Protein AF-A0A944X2Q3-F1 (afdb_monomer)

Solvent-accessible surface area (backbone atoms only — not comparable to full-atom values): 14741 Å² total; per-residue (Å²): 140,52,38,59,64,52,32,36,71,37,46,76,67,44,33,13,46,58,86,75,43,64,72,45,70,62,35,68,57,28,80,23,29,39,45,30,27,50,22,27,52,22,25,61,19,32,39,24,31,52,20,37,59,21,40,72,37,43,75,49,42,74,30,42,2,40,51,88,5,30,15,30,22,72,37,40,64,37,36,54,10,31,48,21,39,56,21,27,50,25,32,55,16,38,42,23,30,53,24,32,44,30,33,52,21,31,46,31,31,46,28,35,22,26,37,65,43,67,72,45,57,32,24,49,57,77,39,81,50,54,70,67,56,33,60,51,49,50,55,53,55,75,68,47,61,68,68,60,52,51,56,47,22,48,59,36,47,70,74,49,90,77,87,91,86,72,42,63,64,42,68,71,36,69,42,48,48,33,26,58,24,32,54,25,44,51,32,26,62,19,31,59,41,32,56,30,37,46,39,35,44,38,44,63,82,82,25,46,42,53,36,37,47,34,33,51,26,72,21,46,40,48,52,40,35,55,25,47,32,28,25,61,58,54,71,39,37,61,22,67,14,20,33,99,42,5,16,28,48,87,44,17,9,26,29,80,40,37,52,18,44,22,9,39,63,41,68,71,44,62,50,19,51,58,73,37,72,57,57,73,77,56,51,58,59,51,53,60,60,32,59,52,48,43,57,83,70,74,53,83,46,77,63,39,52,67,67,58,89,130

Structure (mmCIF, N/CA/C/O backbone):
data_AF-A0A944X2Q3-F1
#
_entry.id   AF-A0A944X2Q3-F1
#
loop_
_atom_site.group_PDB
_atom_site.id
_atom_site.type_symbol
_atom_site.label_atom_id
_atom_site.label_alt_id
_atom_site.label_comp_id
_atom_site.label_asym_id
_atom_site.label_entity_id
_atom_site.label_seq_id
_atom_site.pdbx_PDB_ins_code
_atom_site.Cartn_x
_atom_site.Cartn_y
_atom_site.Cartn_z
_atom_site.occupancy
_atom_site.B_iso_or_equiv
_atom_site.auth_seq_id
_atom_site.auth_comp_id
_atom_site.auth_asym_id
_atom_site.auth_atom_id
_atom_site.pdbx_PDB_model_num
ATOM 1 N N . MET A 1 1 ? -28.714 -2.815 33.824 1.00 52.34 1 MET A N 1
ATOM 2 C CA . MET A 1 1 ? -27.491 -2.460 33.078 1.00 52.34 1 MET A CA 1
ATOM 3 C C . MET A 1 1 ? -26.797 -3.754 32.747 1.00 52.34 1 MET A C 1
ATOM 5 O O . MET A 1 1 ? -26.753 -4.640 33.600 1.00 52.34 1 MET 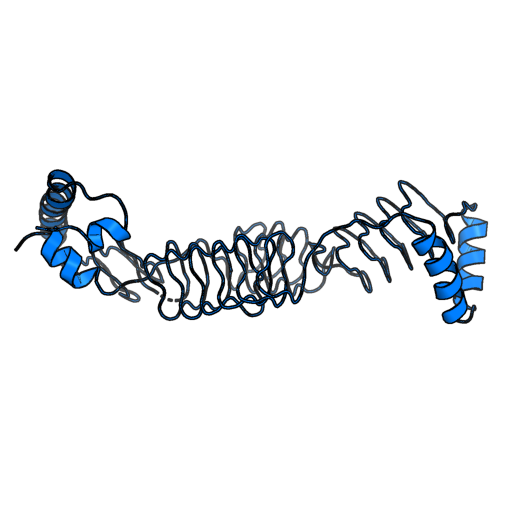A O 1
ATOM 9 N N . SER A 1 2 ? -26.460 -3.899 31.480 1.00 86.19 2 SER A N 1
ATOM 10 C CA . SER A 1 2 ? -26.198 -5.168 30.812 1.00 86.19 2 SER A CA 1
ATOM 11 C C . SER A 1 2 ? -25.178 -4.875 29.718 1.00 86.19 2 SER A C 1
ATOM 13 O O . SER A 1 2 ? -25.244 -3.811 29.096 1.00 86.19 2 SER A O 1
ATOM 15 N N . PHE A 1 3 ? -24.198 -5.753 29.536 1.00 93.12 3 PHE A N 1
ATOM 16 C CA . PHE A 1 3 ? -23.112 -5.469 28.621 1.00 93.12 3 PHE A CA 1
ATOM 17 C C . PHE A 1 3 ? -23.590 -5.233 27.217 1.00 93.12 3 PHE A C 1
ATOM 19 O O . PHE A 1 3 ? -23.196 -4.211 26.711 1.00 93.12 3 PHE A O 1
ATOM 26 N N . ILE A 1 4 ? -24.452 -6.047 26.604 1.00 93.19 4 ILE A N 1
ATOM 27 C CA . ILE A 1 4 ? -24.828 -5.816 25.202 1.00 93.19 4 ILE A CA 1
ATOM 28 C C . ILE A 1 4 ? -25.319 -4.375 25.027 1.00 93.19 4 ILE A C 1
ATOM 30 O O . ILE A 1 4 ? -24.841 -3.685 24.142 1.00 93.19 4 ILE A O 1
ATOM 34 N N . LYS A 1 5 ? -26.155 -3.866 25.944 1.00 84.88 5 LYS A N 1
ATOM 35 C CA . LYS A 1 5 ? -26.678 -2.489 25.912 1.00 84.88 5 LYS A CA 1
ATOM 36 C C . LYS A 1 5 ? -25.662 -1.409 26.307 1.00 84.88 5 LYS A C 1
ATOM 38 O O . LYS A 1 5 ? -25.730 -0.305 25.772 1.00 84.88 5 LYS A O 1
ATOM 43 N N . ASP A 1 6 ? -24.750 -1.672 27.239 1.00 93.81 6 ASP A N 1
ATOM 44 C CA . ASP A 1 6 ? -23.773 -0.683 27.725 1.00 93.81 6 ASP A CA 1
ATOM 45 C C . ASP A 1 6 ? -22.473 -0.672 26.880 1.00 93.81 6 ASP A C 1
ATOM 47 O O . ASP A 1 6 ? -21.900 0.387 26.639 1.00 93.81 6 ASP A O 1
ATOM 51 N N . PHE A 1 7 ? -22.094 -1.827 26.336 1.00 91.06 7 PHE A N 1
ATOM 52 C CA . PHE A 1 7 ? -21.247 -2.031 25.163 1.00 91.06 7 PHE A CA 1
ATOM 53 C C . PHE A 1 7 ? -21.812 -1.307 23.957 1.00 91.06 7 PHE A C 1
ATOM 55 O O . PHE A 1 7 ? -21.123 -0.450 23.426 1.00 91.06 7 PHE A O 1
ATOM 62 N N . GLN A 1 8 ? -23.052 -1.603 23.541 1.00 86.25 8 GLN A N 1
ATOM 63 C CA . GLN A 1 8 ? -23.660 -0.963 22.374 1.00 86.25 8 GLN A CA 1
ATOM 64 C C . GLN A 1 8 ? -23.579 0.551 22.562 1.00 86.25 8 GLN A C 1
ATOM 66 O O . GLN A 1 8 ? -23.039 1.226 21.701 1.00 86.25 8 GLN A O 1
ATOM 71 N N . LYS A 1 9 ? -23.965 1.095 23.725 1.00 73.62 9 LYS A N 1
ATOM 72 C CA . LYS A 1 9 ? -23.804 2.530 24.039 1.00 73.62 9 LYS A CA 1
ATOM 73 C C . LYS A 1 9 ? -22.425 3.143 23.765 1.00 73.62 9 LYS A C 1
ATOM 75 O O . LYS A 1 9 ? -22.382 4.366 23.662 1.00 73.62 9 LYS A O 1
ATOM 80 N N . LEU A 1 10 ? -21.330 2.378 23.735 1.00 88.12 10 LEU A N 1
ATOM 81 C CA . LEU A 1 10 ? -19.991 2.935 23.531 1.00 88.12 10 LEU A CA 1
ATOM 82 C C . LEU A 1 10 ? -19.224 2.385 22.322 1.00 88.12 10 LEU A C 1
ATOM 84 O O . LEU A 1 10 ? -18.409 3.106 21.758 1.00 88.12 10 LEU A O 1
ATOM 88 N N . TYR A 1 11 ? -19.539 1.178 21.868 1.00 80.94 11 TYR A N 1
ATOM 89 C CA . TYR A 1 11 ? -19.175 0.678 20.547 1.00 80.94 11 TYR A CA 1
ATOM 90 C C . TYR A 1 11 ? -20.012 1.297 19.414 1.00 80.94 11 TYR A C 1
ATOM 92 O O . TYR A 1 11 ? -19.591 1.332 18.265 1.00 80.94 11 TYR A O 1
ATOM 100 N N . TRP A 1 12 ? -21.168 1.892 19.702 1.00 46.91 12 TRP A N 1
ATOM 101 C CA . TRP A 1 12 ? -21.816 2.812 18.763 1.00 46.91 12 TRP A CA 1
ATOM 102 C C . TRP A 1 12 ? -21.029 4.158 18.656 1.00 46.91 12 TRP A C 1
ATOM 104 O O . TRP A 1 12 ? -21.650 5.220 18.712 1.00 46.91 12 TRP A O 1
ATOM 114 N N . ALA A 1 13 ? -19.674 4.131 18.538 1.00 63.69 13 ALA A N 1
ATOM 115 C CA . ALA A 1 13 ? -18.773 5.309 18.459 1.00 63.69 13 ALA A CA 1
ATOM 116 C C . ALA A 1 13 ? -17.284 5.142 17.880 1.00 63.69 13 ALA A C 1
ATOM 118 O O . ALA A 1 13 ? -16.424 5.836 18.423 1.00 63.69 13 ALA A O 1
ATOM 119 N N . SER A 1 14 ? -16.896 4.322 16.838 1.00 66.56 14 SER A N 1
ATOM 120 C CA . SER A 1 14 ? -15.611 3.479 16.832 1.00 66.56 14 SER A CA 1
ATOM 121 C C . SER A 1 14 ? -14.676 3.161 15.559 1.00 66.56 14 SER A C 1
ATOM 123 O O . SER A 1 14 ? -15.238 2.815 14.525 1.00 66.56 14 SER A O 1
ATOM 125 N N . PRO A 1 15 ? -13.282 3.124 15.631 1.00 57.47 15 PRO A N 1
ATOM 126 C CA . PRO A 1 15 ? -12.282 2.629 14.557 1.00 57.47 15 PRO A CA 1
ATOM 127 C C . PRO A 1 15 ? -10.768 2.070 14.880 1.00 57.47 15 PRO A C 1
ATOM 129 O O . PRO A 1 15 ? -10.150 2.712 15.712 1.00 57.47 15 PRO A O 1
ATOM 132 N N . VAL A 1 16 ? -10.085 1.000 14.271 1.00 54.53 16 VAL A N 1
ATOM 133 C CA . VAL A 1 16 ? -8.766 0.208 14.646 1.00 54.53 16 VAL A CA 1
ATOM 134 C C . VAL A 1 16 ? -7.299 0.537 14.094 1.00 54.53 16 VAL A C 1
ATOM 136 O O . VAL A 1 16 ? -7.097 1.632 13.621 1.00 54.53 16 VAL A O 1
ATOM 139 N N . VAL A 1 17 ? -6.222 -0.325 14.205 1.00 60.59 17 VAL A N 1
ATOM 140 C CA . VAL A 1 17 ? -4.788 -0.183 13.671 1.00 60.59 17 VAL A CA 1
ATOM 141 C C . VAL A 1 17 ? -3.935 -1.443 13.352 1.00 60.59 17 VAL A C 1
ATOM 143 O O . VAL A 1 17 ? -3.833 -2.296 14.229 1.00 60.59 17 VAL A O 1
ATOM 146 N N . LYS A 1 18 ? -3.187 -1.464 12.219 1.00 41.19 18 LYS A N 1
ATOM 147 C CA . LYS A 1 18 ? -2.300 -2.570 11.722 1.00 41.19 18 LYS A CA 1
ATOM 148 C C . LYS A 1 18 ? -0.808 -2.458 12.117 1.00 41.19 18 LYS A C 1
ATOM 150 O O . LYS A 1 18 ? -0.311 -1.393 12.451 1.00 41.19 18 LYS A O 1
ATOM 155 N N . ASN A 1 19 ? -0.076 -3.573 11.972 1.00 56.06 19 ASN A N 1
ATOM 156 C CA . ASN A 1 19 ? 1.370 -3.660 11.681 1.00 56.06 19 ASN A CA 1
ATOM 157 C C . ASN A 1 19 ? 1.909 -2.496 10.802 1.00 56.06 19 ASN A C 1
ATOM 159 O O . ASN A 1 19 ? 1.766 -2.508 9.578 1.00 56.06 19 ASN A O 1
ATOM 163 N N . TRP A 1 20 ? 2.602 -1.529 11.398 1.00 63.88 20 TRP A N 1
ATOM 164 C CA . TRP A 1 20 ? 3.109 -0.338 10.707 1.00 63.88 20 TRP A CA 1
ATOM 165 C C . TRP A 1 20 ? 4.565 -0.095 11.131 1.00 63.88 20 TRP A C 1
ATOM 167 O O . TRP A 1 20 ? 4.851 0.028 12.320 1.00 63.88 20 TRP A O 1
ATOM 177 N N . THR A 1 21 ? 5.503 -0.058 10.180 1.00 72.12 21 THR A N 1
ATOM 178 C CA . THR A 1 21 ? 6.923 0.267 10.424 1.00 72.12 21 THR A CA 1
ATOM 179 C C . THR A 1 21 ? 7.213 1.640 9.839 1.00 72.12 21 THR A C 1
ATOM 181 O O . THR A 1 21 ? 6.900 1.887 8.675 1.00 72.12 21 THR A O 1
ATOM 184 N N . ARG A 1 22 ? 7.781 2.560 10.628 1.00 73.19 22 ARG A N 1
ATOM 185 C CA . ARG A 1 22 ? 7.904 3.966 10.225 1.00 73.19 22 ARG A CA 1
ATOM 186 C C . ARG A 1 22 ? 9.144 4.649 10.812 1.00 73.19 22 ARG A C 1
ATOM 188 O O . ARG A 1 22 ? 9.448 4.424 11.979 1.00 73.19 22 ARG A O 1
ATOM 195 N N . GLN A 1 23 ? 9.814 5.514 10.039 1.00 81.00 23 GLN A N 1
ATOM 196 C CA . GLN A 1 23 ? 10.972 6.319 10.487 1.00 81.00 23 GLN A CA 1
ATOM 197 C C . GLN A 1 23 ? 12.082 5.480 11.141 1.00 81.00 23 GLN A C 1
ATOM 199 O O . GLN A 1 23 ? 12.417 5.674 12.307 1.00 81.00 23 GLN A O 1
ATOM 204 N N . SER A 1 24 ? 12.623 4.517 10.391 1.00 80.25 24 SER A N 1
ATOM 205 C CA . SER A 1 24 ? 13.610 3.540 10.877 1.00 80.25 24 SER A CA 1
ATOM 206 C C . SER A 1 24 ? 14.772 3.345 9.890 1.00 80.25 24 SER A C 1
ATOM 208 O O . SER A 1 24 ? 14.644 3.633 8.704 1.00 80.25 24 SER A O 1
ATOM 210 N N . GLU A 1 25 ? 15.925 2.867 10.360 1.00 85.81 25 GLU A N 1
ATOM 211 C CA . GLU A 1 25 ? 17.109 2.622 9.520 1.00 85.81 25 GLU A CA 1
ATOM 212 C C . GLU A 1 25 ? 17.590 1.175 9.668 1.00 85.81 25 GLU A C 1
ATOM 214 O O . GLU A 1 25 ? 17.534 0.610 10.761 1.00 85.81 25 GLU A O 1
ATOM 219 N N . ASN A 1 26 ? 18.095 0.596 8.576 1.00 80.19 26 ASN A N 1
ATOM 220 C CA . ASN A 1 26 ? 18.375 -0.836 8.421 1.00 80.19 26 ASN A CA 1
ATOM 221 C C . ASN A 1 26 ? 17.089 -1.667 8.567 1.00 80.19 26 ASN A C 1
ATOM 223 O O . ASN A 1 26 ? 16.999 -2.608 9.354 1.00 80.19 26 ASN A O 1
ATOM 227 N N . CYS A 1 27 ? 16.050 -1.275 7.824 1.00 81.56 27 CYS A N 1
ATOM 228 C CA . CYS A 1 27 ? 14.787 -2.007 7.776 1.00 81.56 27 CYS A CA 1
ATOM 229 C C . CYS A 1 27 ? 14.937 -3.271 6.926 1.00 81.56 27 CYS A C 1
ATOM 231 O O . CYS A 1 27 ? 14.625 -3.253 5.741 1.00 81.56 27 CYS A O 1
ATOM 233 N N . GLU A 1 28 ? 15.412 -4.352 7.544 1.00 75.38 28 GLU A N 1
ATOM 234 C CA . GLU A 1 28 ? 15.679 -5.642 6.886 1.00 75.38 28 GLU A CA 1
ATOM 235 C C . GLU A 1 28 ? 14.414 -6.430 6.478 1.00 75.38 28 GLU A C 1
ATOM 237 O O . GLU A 1 28 ? 14.516 -7.421 5.753 1.00 75.38 28 GLU A O 1
ATOM 242 N N . TYR A 1 29 ? 13.235 -6.008 6.953 1.00 78.00 29 TYR A N 1
ATOM 243 C CA . TYR A 1 29 ? 11.913 -6.509 6.562 1.00 78.00 29 TYR A CA 1
ATOM 244 C C . TYR A 1 29 ? 10.810 -5.516 6.978 1.00 78.00 29 TYR A C 1
ATOM 246 O O . TYR A 1 29 ? 10.960 -4.793 7.968 1.00 78.00 29 TYR A O 1
ATOM 254 N N . GLY A 1 30 ? 9.652 -5.550 6.311 1.00 73.56 30 GLY A N 1
ATOM 255 C CA . GLY A 1 30 ? 8.411 -4.990 6.862 1.00 73.56 30 GLY A CA 1
ATOM 256 C C . GLY A 1 30 ? 7.165 -5.315 6.036 1.00 73.56 30 GLY A C 1
ATOM 257 O O . GLY A 1 30 ? 7.189 -5.159 4.827 1.00 73.56 30 GLY A O 1
ATOM 258 N N . ASP A 1 31 ? 6.067 -5.721 6.685 1.00 67.75 31 ASP A N 1
ATOM 259 C CA . ASP A 1 31 ? 4.737 -5.947 6.064 1.00 67.75 31 ASP A CA 1
ATOM 260 C C . ASP A 1 31 ? 4.109 -4.634 5.545 1.00 67.75 31 ASP A C 1
ATOM 262 O O . ASP A 1 31 ? 3.402 -4.629 4.539 1.00 67.75 31 ASP A O 1
ATOM 266 N N . ILE A 1 32 ? 4.421 -3.521 6.225 1.00 72.19 32 ILE A N 1
ATOM 267 C CA . ILE A 1 32 ? 4.250 -2.131 5.777 1.00 72.19 32 ILE A CA 1
ATOM 268 C C . ILE A 1 32 ? 5.421 -1.325 6.348 1.00 72.19 32 ILE A C 1
ATOM 270 O O . ILE A 1 32 ? 5.488 -1.142 7.565 1.00 72.19 32 ILE A O 1
ATOM 274 N N . CYS A 1 33 ? 6.340 -0.841 5.508 1.00 72.88 33 CYS A N 1
ATOM 275 C CA . CYS A 1 33 ? 7.475 0.001 5.930 1.00 72.88 33 CYS A CA 1
ATOM 276 C C . CYS A 1 33 ? 7.468 1.376 5.234 1.00 72.88 33 CYS A C 1
ATOM 278 O O . CYS A 1 33 ? 7.287 1.448 4.017 1.00 72.88 33 CYS A O 1
ATOM 280 N N . VAL A 1 34 ? 7.612 2.464 6.001 1.00 72.94 34 VAL A N 1
ATOM 281 C CA . VAL A 1 34 ? 7.284 3.840 5.578 1.00 72.94 34 VAL A CA 1
ATOM 282 C C . VAL A 1 34 ? 8.320 4.866 6.061 1.00 72.94 34 VAL A C 1
ATOM 284 O O . VAL A 1 34 ? 8.441 5.106 7.260 1.00 72.94 34 VAL A O 1
ATOM 287 N N . VAL A 1 35 ? 8.983 5.574 5.140 1.00 76.12 35 VAL A N 1
ATOM 288 C CA . VAL A 1 35 ? 10.018 6.591 5.451 1.00 76.12 35 VAL A CA 1
ATOM 289 C C . VAL A 1 35 ? 11.170 5.959 6.236 1.00 76.12 35 VAL A C 1
ATOM 291 O O . VAL A 1 35 ? 11.293 6.173 7.439 1.00 76.12 35 VAL A O 1
ATOM 294 N N . SER A 1 36 ? 11.996 5.157 5.567 1.00 79.31 36 SER A N 1
ATOM 295 C CA . SER A 1 36 ? 13.062 4.375 6.210 1.00 79.31 36 SER A CA 1
ATOM 296 C C . SER A 1 36 ? 14.337 4.313 5.360 1.00 79.31 36 SER A C 1
ATOM 298 O O . SER A 1 36 ? 14.304 4.644 4.177 1.00 79.31 36 SER A O 1
ATOM 300 N N . LYS A 1 37 ? 15.469 3.891 5.940 1.00 85.75 37 LYS A N 1
ATOM 301 C CA . LYS A 1 37 ? 16.770 3.777 5.241 1.00 85.75 37 LYS A CA 1
ATOM 302 C C . LYS A 1 37 ? 17.379 2.381 5.292 1.00 85.75 37 LYS A C 1
ATOM 304 O O . LYS A 1 37 ? 17.080 1.614 6.205 1.00 85.75 37 LYS A O 1
ATOM 309 N N . ASN A 1 38 ? 18.280 2.090 4.351 1.00 77.38 38 ASN A N 1
ATOM 310 C CA . ASN A 1 38 ? 18.950 0.797 4.163 1.00 77.38 38 ASN A CA 1
ATOM 311 C C . ASN A 1 38 ? 17.919 -0.339 4.166 1.00 77.38 38 ASN A C 1
ATOM 313 O O . ASN A 1 38 ? 17.973 -1.252 4.989 1.00 77.38 38 ASN A O 1
ATOM 317 N N . CYS A 1 39 ? 16.899 -0.191 3.320 1.00 75.12 39 CYS A N 1
ATOM 318 C CA . CYS A 1 39 ? 15.707 -1.024 3.382 1.00 75.12 39 CYS A CA 1
ATOM 319 C C . CYS A 1 39 ? 15.840 -2.253 2.492 1.00 75.12 39 CYS A C 1
ATOM 321 O O . CYS A 1 39 ? 16.259 -2.170 1.338 1.00 75.12 39 CYS A O 1
ATOM 323 N N . PHE A 1 40 ? 15.422 -3.389 3.021 1.00 73.38 40 PHE A N 1
ATOM 324 C CA . PHE A 1 40 ? 15.503 -4.682 2.375 1.00 73.38 40 PHE A CA 1
ATOM 325 C C . PHE A 1 40 ? 14.189 -5.425 2.639 1.00 73.38 40 PHE A C 1
ATOM 327 O O . PHE A 1 40 ? 13.638 -5.328 3.730 1.00 73.38 40 PHE A O 1
ATOM 334 N N . LEU A 1 41 ? 13.671 -6.151 1.647 1.00 70.75 41 LEU A N 1
ATOM 335 C CA . LEU A 1 41 ? 12.523 -7.056 1.812 1.00 70.75 41 LEU A CA 1
ATOM 336 C C . LEU A 1 41 ? 11.261 -6.399 2.433 1.00 70.75 41 LEU A C 1
ATOM 338 O O . LEU A 1 41 ? 10.647 -6.925 3.364 1.00 70.75 41 LEU A O 1
ATOM 342 N N . CYS A 1 42 ? 10.877 -5.226 1.916 1.00 72.38 42 CYS A N 1
ATOM 343 C CA . CYS A 1 42 ? 9.769 -4.411 2.435 1.00 72.38 42 CYS A CA 1
ATOM 344 C C . CYS A 1 42 ? 8.524 -4.444 1.527 1.00 72.38 42 CYS A C 1
ATOM 346 O O . CYS A 1 42 ? 8.586 -4.043 0.365 1.00 72.38 42 CYS A O 1
ATOM 348 N N . PHE A 1 43 ? 7.388 -4.865 2.079 1.00 72.88 43 PHE A N 1
ATOM 349 C CA . PHE A 1 43 ? 6.089 -5.043 1.427 1.00 72.88 43 PHE A CA 1
ATOM 350 C C . PHE A 1 43 ? 5.163 -3.840 1.685 1.00 72.88 43 PHE A C 1
ATOM 352 O O . PHE A 1 43 ? 5.299 -3.160 2.703 1.00 72.88 43 PHE A O 1
ATOM 359 N N . ASN A 1 44 ? 4.212 -3.581 0.775 1.00 72.12 44 ASN A N 1
ATOM 360 C CA . ASN A 1 44 ? 3.166 -2.544 0.893 1.00 72.12 44 ASN A CA 1
ATOM 361 C C . ASN A 1 44 ? 3.721 -1.172 1.328 1.00 72.12 44 ASN A C 1
ATOM 363 O O . ASN A 1 44 ? 3.187 -0.496 2.211 1.00 72.12 44 ASN A O 1
ATOM 367 N N . SER A 1 45 ? 4.863 -0.808 0.753 1.00 70.25 45 SER A N 1
ATOM 368 C CA . SER A 1 45 ? 5.837 0.077 1.386 1.00 70.25 45 SER A CA 1
ATOM 369 C C . SER A 1 45 ? 5.976 1.439 0.709 1.00 70.25 45 SER A C 1
ATOM 371 O O . SER A 1 45 ? 5.547 1.639 -0.429 1.00 70.25 45 SER A O 1
ATOM 373 N N . SER A 1 46 ? 6.601 2.401 1.396 1.00 69.19 46 SER A N 1
ATOM 374 C CA . SER A 1 46 ? 6.922 3.689 0.779 1.00 69.19 46 SER A CA 1
ATOM 375 C C . SER A 1 46 ? 8.127 4.433 1.358 1.00 69.19 46 SER A C 1
ATOM 377 O O . SER A 1 46 ? 8.440 4.326 2.543 1.00 69.19 46 SER A O 1
ATOM 379 N N . ASN A 1 47 ? 8.734 5.290 0.531 1.00 70.06 47 ASN A N 1
ATOM 380 C CA . ASN A 1 47 ? 9.759 6.263 0.927 1.00 70.06 47 ASN A CA 1
ATOM 381 C C . ASN A 1 47 ? 11.014 5.608 1.541 1.00 70.06 47 ASN A C 1
ATOM 383 O O . ASN A 1 47 ? 11.418 5.946 2.655 1.00 70.06 47 ASN A O 1
ATOM 387 N N . LEU A 1 48 ? 11.597 4.632 0.846 1.00 68.50 48 LEU A N 1
ATOM 388 C CA . LEU A 1 48 ? 12.735 3.850 1.332 1.00 68.50 48 LEU A CA 1
ATOM 389 C C . LEU A 1 48 ? 14.051 4.289 0.659 1.00 68.50 48 LEU A C 1
ATOM 391 O O . LEU A 1 48 ? 14.158 4.271 -0.563 1.00 68.50 48 LEU A O 1
ATOM 395 N N . GLU A 1 49 ? 15.061 4.669 1.437 1.00 78.19 49 GLU A N 1
ATOM 396 C CA . GLU A 1 49 ? 16.403 5.063 0.964 1.00 78.19 49 GLU A CA 1
ATOM 397 C C . GLU A 1 49 ? 17.371 3.869 1.021 1.00 78.19 49 GLU A C 1
ATOM 399 O O . GLU A 1 49 ? 17.272 3.055 1.945 1.00 78.19 49 GLU A O 1
ATOM 404 N N . ASN A 1 50 ? 18.301 3.751 0.062 1.00 70.00 50 ASN A N 1
ATOM 405 C CA . ASN A 1 50 ? 19.129 2.552 -0.143 1.00 70.00 50 ASN A CA 1
ATOM 406 C C . ASN A 1 50 ? 18.254 1.283 -0.160 1.00 70.00 50 ASN A C 1
ATOM 408 O O . ASN A 1 50 ? 18.483 0.356 0.623 1.00 70.00 50 ASN A O 1
ATOM 412 N N . CYS A 1 51 ? 17.183 1.285 -0.963 1.00 64.38 51 CYS A N 1
ATOM 413 C CA . CYS A 1 51 ? 16.185 0.214 -0.968 1.00 64.38 51 CYS A CA 1
ATOM 414 C C . CYS A 1 51 ? 16.501 -0.886 -1.985 1.00 64.38 51 CYS A C 1
ATOM 416 O O . CYS A 1 51 ? 16.774 -0.649 -3.162 1.00 64.38 51 CYS A O 1
ATOM 418 N N . TYR A 1 52 ? 16.344 -2.122 -1.535 1.00 67.12 52 TYR A N 1
ATOM 419 C CA . TYR A 1 52 ? 16.449 -3.318 -2.350 1.00 67.12 52 TYR A CA 1
ATOM 420 C C . TYR A 1 52 ? 15.270 -4.237 -1.993 1.00 67.12 52 TYR A C 1
ATOM 422 O O . TYR A 1 52 ? 14.797 -4.244 -0.859 1.00 67.12 52 TYR A O 1
ATOM 430 N N . TYR A 1 53 ? 14.769 -5.021 -2.947 1.00 58.00 53 TYR A N 1
ATOM 431 C CA . TYR A 1 53 ? 13.754 -6.060 -2.690 1.00 58.00 53 TYR A CA 1
ATOM 432 C C . TYR A 1 53 ? 12.454 -5.568 -2.034 1.00 58.00 53 TYR A C 1
ATOM 434 O O . TYR A 1 53 ? 11.953 -6.156 -1.087 1.00 58.00 53 TYR A O 1
ATOM 442 N N . CYS A 1 54 ? 11.900 -4.462 -2.525 1.00 64.69 54 CYS A N 1
ATOM 443 C CA . CYS A 1 54 ? 10.685 -3.866 -1.977 1.00 64.69 54 CYS A CA 1
ATOM 444 C C . CYS A 1 54 ? 9.440 -4.150 -2.849 1.00 64.69 54 CYS A C 1
ATOM 446 O O . CYS A 1 54 ? 9.396 -3.649 -3.973 1.00 64.69 54 CYS A O 1
ATOM 448 N N . TYR A 1 55 ? 8.471 -4.924 -2.330 1.00 61.91 55 TYR A N 1
ATOM 449 C CA . TYR A 1 55 ? 7.222 -5.398 -2.974 1.00 61.91 55 TYR A CA 1
ATOM 450 C C . TYR A 1 55 ? 6.035 -4.460 -2.700 1.00 61.91 55 TYR A C 1
ATOM 452 O O . TYR A 1 55 ? 5.933 -3.915 -1.599 1.00 61.91 55 TYR A O 1
ATOM 460 N N . SER A 1 56 ? 5.131 -4.257 -3.666 1.00 63.78 56 SER A N 1
ATOM 461 C CA . SER A 1 56 ? 4.054 -3.251 -3.642 1.00 63.78 56 SER A CA 1
ATOM 462 C C . SER A 1 56 ? 4.565 -1.953 -3.000 1.00 63.78 56 SER A C 1
ATOM 464 O O . SER A 1 56 ? 4.020 -1.447 -2.017 1.00 63.78 56 SER A O 1
ATOM 466 N N . SER A 1 57 ? 5.714 -1.469 -3.483 1.00 60.34 57 SER A N 1
ATOM 467 C CA . SER A 1 57 ? 6.529 -0.470 -2.787 1.00 60.34 57 SER A CA 1
ATOM 468 C C . SER A 1 57 ? 6.940 0.679 -3.696 1.00 60.34 57 SER A C 1
ATOM 470 O O . SER A 1 57 ? 7.240 0.489 -4.874 1.00 60.34 57 SER A O 1
ATOM 472 N N . ARG A 1 58 ? 6.868 1.897 -3.153 1.00 60.41 58 ARG A N 1
ATOM 473 C CA . ARG A 1 58 ? 6.687 3.130 -3.931 1.00 60.41 58 ARG A CA 1
ATOM 474 C C . ARG A 1 58 ? 7.590 4.259 -3.392 1.00 60.41 58 ARG A C 1
ATOM 476 O O . ARG A 1 58 ? 7.778 4.380 -2.188 1.00 60.41 58 ARG A O 1
ATOM 483 N N . LYS A 1 59 ? 8.097 5.144 -4.262 1.00 56.94 59 LYS A N 1
ATOM 484 C CA . LYS A 1 59 ? 8.874 6.360 -3.886 1.00 56.94 59 LYS A CA 1
ATOM 485 C C . LYS A 1 59 ? 10.231 6.103 -3.200 1.00 56.94 59 LYS A C 1
ATOM 487 O O . LYS A 1 59 ? 10.590 6.802 -2.258 1.00 56.94 59 LYS A O 1
ATOM 492 N N . ASN A 1 60 ? 10.988 5.110 -3.657 1.00 58.19 60 ASN A N 1
ATOM 493 C CA . ASN A 1 60 ? 12.266 4.723 -3.044 1.00 58.19 60 ASN A CA 1
ATOM 494 C C . ASN A 1 60 ? 13.480 5.375 -3.756 1.00 58.19 60 ASN A C 1
ATOM 496 O O . ASN A 1 60 ? 13.383 5.703 -4.938 1.00 58.19 60 ASN A O 1
ATOM 500 N N . TYR A 1 61 ? 14.600 5.578 -3.048 1.00 55.00 61 TYR A N 1
ATOM 501 C CA . TYR A 1 61 ? 15.789 6.332 -3.496 1.00 55.00 61 TYR A CA 1
ATOM 502 C C . TYR A 1 61 ? 17.086 5.499 -3.394 1.00 55.00 61 TYR A C 1
ATOM 504 O O . TYR A 1 61 ? 17.283 4.816 -2.390 1.00 55.00 61 TYR A O 1
ATOM 512 N N . ASP A 1 62 ? 17.958 5.556 -4.413 1.00 54.88 62 ASP A N 1
ATOM 513 C CA . ASP A 1 62 ? 19.141 4.685 -4.622 1.00 54.88 62 ASP A CA 1
ATOM 514 C C . ASP A 1 62 ? 18.808 3.176 -4.533 1.00 54.88 62 ASP A C 1
ATOM 516 O O . ASP A 1 62 ? 18.957 2.546 -3.487 1.00 54.88 62 ASP A O 1
ATOM 520 N N . CYS A 1 63 ? 18.246 2.601 -5.611 1.00 53.03 63 CYS A N 1
ATOM 521 C CA . CYS A 1 63 ? 17.445 1.360 -5.540 1.00 53.03 63 CYS A CA 1
ATOM 522 C C . CYS A 1 63 ? 17.588 0.397 -6.776 1.00 53.03 63 CYS A C 1
ATOM 524 O O . CYS A 1 63 ? 18.553 0.543 -7.533 1.00 53.03 63 CYS A O 1
ATOM 526 N N . ASN A 1 64 ? 16.713 -0.634 -6.978 1.00 46.62 64 ASN A N 1
ATOM 527 C CA . ASN A 1 64 ? 16.835 -1.800 -7.931 1.00 46.62 64 ASN A CA 1
ATOM 528 C C . ASN A 1 64 ? 15.625 -2.433 -8.779 1.00 46.62 64 ASN A C 1
ATOM 530 O O . ASN A 1 64 ? 15.803 -3.523 -9.312 1.00 46.62 64 ASN A O 1
ATOM 534 N N . GLY A 1 65 ? 14.443 -1.807 -8.988 1.00 45.50 65 GLY A N 1
ATOM 535 C CA . GLY A 1 65 ? 13.363 -2.074 -10.020 1.00 45.50 65 GLY A CA 1
ATOM 536 C C . GLY A 1 65 ? 12.127 -1.096 -10.046 1.00 45.50 65 GLY A C 1
ATOM 537 O O . GLY A 1 65 ? 11.273 -1.193 -9.177 1.00 45.50 65 GLY A O 1
ATOM 538 N N . LEU A 1 66 ? 11.970 -0.100 -10.949 1.00 53.31 66 LEU A N 1
ATOM 539 C CA . LEU A 1 66 ? 11.083 1.098 -10.704 1.00 53.31 66 LEU A CA 1
ATOM 540 C C . LEU A 1 66 ? 9.773 1.273 -11.545 1.00 53.31 66 LEU A C 1
ATOM 542 O O . LEU A 1 66 ? 9.879 1.565 -12.722 1.00 53.31 66 LEU A O 1
ATOM 546 N N . MET A 1 67 ? 8.579 1.249 -10.902 1.00 38.66 67 MET A N 1
ATOM 547 C CA . MET A 1 67 ? 7.188 1.583 -11.368 1.00 38.66 67 MET A CA 1
ATOM 548 C C . MET A 1 67 ? 6.296 0.395 -11.791 1.00 38.66 67 MET A C 1
ATOM 550 O O . MET A 1 67 ? 6.343 -0.026 -12.943 1.00 38.66 67 MET A O 1
ATOM 554 N N . PHE A 1 68 ? 5.470 -0.117 -10.860 1.00 50.44 68 PHE A N 1
ATOM 555 C CA . PHE A 1 68 ? 4.828 -1.459 -10.859 1.00 50.44 68 PHE A CA 1
ATOM 556 C C . PHE A 1 68 ? 5.835 -2.613 -10.981 1.00 50.44 68 PHE A C 1
ATOM 558 O O . PHE A 1 68 ? 5.736 -3.602 -10.262 1.00 50.44 68 PHE A O 1
ATOM 565 N N . CYS A 1 69 ? 6.924 -2.400 -11.724 1.00 47.62 69 CYS A N 1
ATOM 566 C CA . CYS A 1 69 ? 8.236 -2.786 -11.253 1.00 47.62 69 CYS A CA 1
ATOM 567 C C . CYS A 1 69 ? 8.378 -2.520 -9.753 1.00 47.62 69 CYS A C 1
ATOM 569 O O . CYS A 1 69 ? 8.122 -1.418 -9.250 1.00 47.62 69 CYS A O 1
ATOM 571 N N . GLU A 1 70 ? 8.907 -3.529 -9.093 1.00 47.81 70 GLU A N 1
ATOM 572 C CA . GLU A 1 70 ? 9.236 -3.510 -7.690 1.00 47.81 70 GLU A CA 1
ATOM 573 C C . GLU A 1 70 ? 10.747 -3.424 -7.510 1.00 47.81 70 GLU A C 1
ATOM 575 O O . GLU A 1 70 ? 11.500 -3.956 -8.329 1.00 47.81 70 GLU A O 1
ATOM 580 N N . HIS A 1 71 ? 11.161 -2.820 -6.390 1.00 46.94 71 HIS A N 1
ATOM 581 C CA . HIS A 1 71 ? 12.540 -2.705 -5.900 1.00 46.94 71 HIS A CA 1
ATOM 582 C C . HIS A 1 71 ? 13.343 -1.418 -6.297 1.00 46.94 71 HIS A C 1
ATOM 584 O O . HIS A 1 71 ? 14.432 -1.268 -5.773 1.00 46.94 71 HIS A O 1
ATOM 590 N N . CYS A 1 72 ? 12.833 -0.486 -7.141 1.00 53.75 72 CYS A N 1
ATOM 591 C CA . CYS A 1 72 ? 13.227 0.893 -7.640 1.00 53.75 72 CYS A CA 1
ATOM 592 C C . CYS A 1 72 ? 14.579 1.320 -8.382 1.00 53.75 72 CYS A C 1
ATOM 594 O O . CYS A 1 72 ? 15.255 2.209 -7.910 1.00 53.75 72 CYS A O 1
ATOM 596 N N . THR A 1 73 ? 15.022 0.834 -9.559 1.00 53.31 73 THR A N 1
ATOM 597 C CA . THR A 1 73 ? 16.457 0.880 -10.012 1.00 53.31 73 THR A CA 1
ATOM 598 C C . THR A 1 73 ? 17.162 2.203 -10.381 1.00 53.31 73 THR A C 1
ATOM 600 O O . THR A 1 73 ? 16.524 3.145 -10.828 1.00 53.31 73 THR A O 1
ATOM 603 N N . MET A 1 74 ? 18.516 2.147 -10.434 1.00 56.28 74 MET A N 1
ATOM 604 C CA . MET A 1 74 ? 19.422 2.805 -11.426 1.00 56.28 74 MET A CA 1
ATOM 605 C C . MET A 1 74 ? 19.074 2.496 -12.911 1.00 56.28 74 MET A C 1
ATOM 607 O O . MET A 1 74 ? 19.943 2.395 -13.771 1.00 56.28 74 MET A O 1
ATOM 611 N N . CYS A 1 75 ? 17.812 2.216 -13.195 1.00 60.75 75 CYS A N 1
ATOM 612 C CA . CYS A 1 75 ? 17.263 1.999 -14.517 1.00 60.75 75 CYS A CA 1
ATOM 613 C C . CYS A 1 75 ? 16.602 3.289 -14.924 1.00 60.75 75 CYS A C 1
ATOM 615 O O . CYS A 1 75 ? 16.137 4.076 -14.097 1.00 60.75 75 CYS A O 1
ATOM 617 N N . TYR A 1 76 ? 16.502 3.436 -16.222 1.00 56.94 76 TYR A N 1
ATOM 618 C CA . TYR A 1 76 ? 15.841 4.534 -16.860 1.00 56.94 76 TYR A CA 1
ATOM 619 C C . TYR A 1 76 ? 14.520 4.009 -17.427 1.00 56.94 76 TYR A C 1
ATOM 621 O O . TYR A 1 76 ? 14.458 2.894 -17.937 1.00 56.94 76 TYR A O 1
ATOM 629 N N . GLU A 1 77 ? 13.443 4.785 -17.315 1.00 56.25 77 GLU A N 1
ATOM 630 C CA . GLU A 1 77 ? 12.204 4.566 -18.083 1.00 56.25 77 GLU A CA 1
ATOM 631 C C . GLU A 1 77 ? 11.739 3.092 -18.163 1.00 56.25 77 GLU A C 1
ATOM 633 O O . GLU A 1 77 ? 11.584 2.514 -19.238 1.00 56.25 77 GLU A O 1
ATOM 638 N N . CYS A 1 78 ? 11.566 2.474 -16.994 1.00 59.09 78 CYS A N 1
ATOM 639 C CA . CYS A 1 78 ? 11.051 1.118 -16.822 1.00 59.09 78 CYS A CA 1
ATOM 640 C C . CYS A 1 78 ? 9.567 1.182 -16.407 1.00 59.09 78 CYS A C 1
ATOM 642 O O . CYS A 1 78 ? 9.226 1.938 -15.504 1.00 59.09 78 CYS A O 1
ATOM 644 N N . MET A 1 79 ? 8.679 0.425 -17.062 1.00 56.81 79 MET A N 1
ATOM 645 C CA . MET A 1 79 ? 7.226 0.420 -16.797 1.00 56.81 79 MET A CA 1
ATOM 646 C C . MET A 1 79 ? 6.698 -1.015 -16.751 1.00 56.81 79 MET A C 1
ATOM 648 O O . MET A 1 79 ? 6.896 -1.755 -17.714 1.00 56.81 79 MET A O 1
ATOM 652 N N . ASP A 1 80 ? 6.108 -1.434 -15.626 1.00 60.25 80 ASP A N 1
ATOM 653 C CA . ASP A 1 80 ? 5.712 -2.838 -15.366 1.00 60.25 80 ASP A CA 1
ATOM 654 C C . ASP A 1 80 ? 6.899 -3.836 -15.499 1.00 60.25 80 ASP A C 1
ATOM 656 O O . ASP A 1 80 ? 6.774 -5.055 -15.606 1.00 60.25 80 ASP A O 1
ATOM 660 N N . CYS A 1 81 ? 8.107 -3.275 -15.442 1.00 57.44 81 CYS A N 1
ATOM 661 C CA . CYS A 1 81 ? 9.435 -3.840 -15.657 1.00 57.44 81 CYS A CA 1
ATOM 662 C C . CYS A 1 81 ? 10.105 -4.312 -14.363 1.00 57.44 81 CYS A C 1
ATOM 664 O O . CYS A 1 81 ? 11.186 -3.863 -13.958 1.00 57.44 81 CYS A O 1
ATOM 666 N N . HIS A 1 82 ? 9.426 -5.228 -13.689 1.00 55.00 82 HIS A N 1
ATOM 667 C CA . HIS A 1 82 ? 9.903 -5.917 -12.498 1.00 55.00 82 HIS A CA 1
ATOM 668 C C . HIS A 1 82 ? 11.375 -6.388 -12.639 1.00 55.00 82 HIS A C 1
ATOM 670 O O . HIS A 1 82 ? 11.749 -7.088 -13.580 1.00 55.00 82 HIS A O 1
ATOM 676 N N . ARG A 1 83 ? 12.236 -5.982 -11.690 1.00 55.03 83 ARG A N 1
ATOM 677 C CA . ARG A 1 83 ? 13.658 -6.391 -11.581 1.00 55.03 83 ARG A CA 1
ATOM 678 C C . ARG A 1 83 ? 14.589 -6.023 -12.755 1.00 55.03 83 ARG A C 1
ATOM 680 O O . ARG A 1 83 ? 15.532 -6.763 -13.035 1.00 55.03 83 ARG A O 1
ATOM 687 N N . CYS A 1 84 ? 14.377 -4.905 -13.449 1.00 68.69 84 CYS A N 1
ATOM 688 C CA . CYS A 1 84 ? 15.385 -4.405 -14.398 1.00 68.69 84 CYS A CA 1
ATOM 689 C C . CYS A 1 84 ? 16.624 -3.807 -13.690 1.00 68.69 84 CYS A C 1
ATOM 691 O O . CYS A 1 84 ? 16.492 -3.202 -12.626 1.00 68.69 84 CYS A O 1
ATOM 693 N N . ASN A 1 85 ? 17.825 -3.911 -14.278 1.00 71.81 85 ASN A N 1
ATOM 694 C CA . ASN A 1 85 ? 19.065 -3.287 -13.773 1.00 71.81 85 ASN A CA 1
ATOM 695 C C . ASN A 1 85 ? 19.830 -2.530 -14.881 1.00 71.81 85 ASN A C 1
ATOM 697 O O . ASN A 1 85 ? 20.033 -3.089 -15.957 1.00 71.81 85 ASN A O 1
ATOM 701 N N . ASN A 1 86 ? 20.248 -1.277 -14.634 1.00 75.44 86 ASN A N 1
ATOM 702 C CA . ASN A 1 86 ? 20.983 -0.432 -15.595 1.00 75.44 86 ASN A CA 1
ATOM 703 C C . ASN A 1 86 ? 20.408 -0.539 -17.027 1.00 75.44 86 ASN A C 1
ATOM 705 O O . ASN A 1 86 ? 21.116 -0.875 -17.972 1.00 75.44 86 ASN A O 1
ATOM 709 N N . SER A 1 87 ? 19.082 -0.448 -17.140 1.00 75.50 87 SER A N 1
ATOM 710 C CA . SER A 1 87 ? 18.307 -0.709 -18.356 1.00 75.50 87 SER A CA 1
ATOM 711 C C . SER A 1 87 ? 17.295 0.403 -18.565 1.00 75.50 87 SER A C 1
ATOM 713 O O . SER A 1 87 ? 16.741 0.923 -17.600 1.00 75.50 87 SER A O 1
ATOM 715 N N . ASP A 1 88 ? 17.060 0.734 -19.827 1.00 75.44 88 ASP A N 1
ATOM 716 C CA . ASP A 1 88 ? 16.536 2.015 -20.264 1.00 75.44 88 ASP A CA 1
ATOM 717 C C . ASP A 1 88 ? 15.379 1.803 -21.253 1.00 75.44 88 ASP A C 1
ATOM 719 O O . ASP A 1 88 ? 15.434 0.913 -22.104 1.00 75.44 88 ASP A O 1
ATOM 723 N N . HIS A 1 89 ? 14.321 2.611 -21.181 1.00 80.31 89 HIS A N 1
ATOM 724 C CA . HIS A 1 89 ? 13.183 2.556 -22.117 1.00 80.31 89 HIS A CA 1
ATOM 725 C C . HIS A 1 89 ? 12.598 1.131 -22.261 1.00 80.31 89 HIS A C 1
ATOM 727 O O . HIS A 1 89 ? 12.445 0.590 -23.363 1.00 80.31 89 HIS A O 1
ATOM 733 N N . CYS A 1 90 ? 12.336 0.481 -21.128 1.00 71.25 90 CYS A N 1
ATOM 734 C CA . CYS A 1 90 ? 11.817 -0.882 -21.051 1.00 71.25 90 CYS A CA 1
ATOM 735 C C . CYS A 1 90 ? 10.339 -0.865 -20.619 1.00 71.25 90 CYS A C 1
ATOM 737 O O . CYS A 1 90 ? 9.981 -0.170 -19.670 1.00 71.25 90 CYS A O 1
ATOM 739 N N . GLN A 1 91 ? 9.480 -1.674 -21.246 1.00 81.31 91 GLN A N 1
ATOM 740 C CA . GLN A 1 91 ? 8.061 -1.810 -20.877 1.00 81.31 91 GLN A CA 1
ATOM 741 C C . GLN A 1 91 ? 7.611 -3.283 -20.880 1.00 81.31 91 GLN A C 1
ATOM 743 O O . GLN A 1 91 ? 7.930 -4.015 -21.814 1.00 81.31 91 GLN A O 1
ATOM 748 N N . ASP A 1 92 ? 6.842 -3.717 -19.879 1.00 72.12 92 ASP A N 1
ATOM 749 C CA . ASP A 1 92 ? 6.402 -5.113 -19.675 1.00 72.12 92 ASP A CA 1
ATOM 750 C C . ASP A 1 92 ? 7.598 -6.106 -19.566 1.00 72.12 92 ASP A C 1
ATOM 752 O O . ASP A 1 92 ? 7.467 -7.319 -19.784 1.00 72.12 92 ASP A O 1
ATOM 756 N N . CYS A 1 93 ? 8.803 -5.590 -19.278 1.00 71.56 93 CYS A N 1
ATOM 757 C CA . CYS A 1 93 ? 10.073 -6.318 -19.319 1.00 71.56 93 CYS A CA 1
ATOM 758 C C . CYS A 1 93 ? 10.512 -6.787 -17.929 1.00 71.56 93 CYS A C 1
ATOM 760 O O . CYS A 1 93 ? 11.095 -6.033 -17.153 1.00 71.56 93 CYS A O 1
ATOM 762 N N . ASP A 1 94 ? 10.306 -8.065 -17.632 1.00 71.31 94 ASP A N 1
ATOM 763 C CA . ASP A 1 94 ? 10.775 -8.672 -16.387 1.00 71.31 94 ASP A CA 1
ATOM 764 C C . ASP A 1 94 ? 12.230 -9.175 -16.513 1.00 71.31 94 ASP A C 1
ATOM 766 O O . ASP A 1 94 ? 12.584 -9.901 -17.453 1.00 71.31 94 ASP A O 1
ATOM 770 N N . ASN A 1 95 ? 13.075 -8.820 -15.539 1.00 66.06 95 ASN A N 1
ATOM 771 C CA . ASN A 1 95 ? 14.477 -9.253 -15.434 1.00 66.06 95 ASN A CA 1
ATOM 772 C C . ASN A 1 95 ? 15.349 -8.884 -16.663 1.00 66.06 95 ASN A C 1
ATOM 774 O O . ASN A 1 95 ? 15.914 -9.763 -17.316 1.00 66.06 95 ASN A O 1
ATOM 778 N N . CYS A 1 96 ? 15.475 -7.596 -17.004 1.00 84.19 96 CYS A N 1
ATOM 779 C CA . CYS A 1 96 ? 16.398 -7.125 -18.053 1.00 84.19 96 CYS A CA 1
ATOM 780 C C . CYS A 1 96 ? 17.617 -6.368 -17.487 1.00 84.19 96 CYS A C 1
ATOM 782 O O . CYS A 1 96 ? 17.507 -5.688 -16.471 1.00 84.19 96 CYS A O 1
ATOM 784 N N . ALA A 1 97 ? 18.790 -6.497 -18.126 1.00 86.88 97 ALA A N 1
ATOM 785 C CA . ALA A 1 97 ? 20.039 -5.855 -17.679 1.00 86.88 97 ALA A CA 1
ATOM 786 C C . ALA A 1 97 ? 20.838 -5.228 -18.838 1.00 86.88 97 ALA A C 1
ATOM 788 O O . ALA A 1 97 ? 21.007 -5.886 -19.862 1.00 86.88 97 ALA A O 1
ATOM 789 N N . ASN A 1 98 ? 21.350 -3.996 -18.728 1.00 88.81 98 ASN A N 1
ATOM 790 C CA . ASN A 1 98 ? 21.955 -3.268 -19.867 1.00 88.81 98 ASN A CA 1
ATOM 791 C C . ASN A 1 98 ? 21.066 -3.275 -21.133 1.00 88.81 98 ASN A C 1
ATOM 793 O O . ASN A 1 98 ? 21.566 -3.342 -22.259 1.00 88.81 98 ASN A O 1
ATOM 797 N N . CYS A 1 99 ? 19.744 -3.338 -20.961 1.00 91.19 99 CYS A N 1
ATOM 798 C CA . CYS A 1 99 ? 18.790 -3.425 -22.061 1.00 91.19 99 CYS A CA 1
ATOM 799 C C . CYS A 1 99 ? 18.220 -2.048 -22.347 1.00 91.19 99 CYS A C 1
ATOM 801 O O . CYS A 1 99 ? 17.869 -1.340 -21.417 1.00 91.19 99 CYS A O 1
ATOM 803 N N . GLN A 1 100 ? 18.119 -1.677 -23.614 1.00 90.75 100 GLN A N 1
ATOM 804 C CA . GLN A 1 100 ? 17.664 -0.361 -24.040 1.00 90.75 100 GLN A CA 1
ATOM 805 C C . GLN A 1 100 ? 16.561 -0.541 -25.089 1.00 90.75 100 GLN A C 1
ATOM 807 O O . GLN A 1 100 ? 16.699 -1.386 -25.975 1.00 90.75 100 GLN A O 1
ATOM 812 N N . TYR A 1 101 ? 15.465 0.216 -25.013 1.00 92.25 101 TYR A N 1
ATOM 813 C CA . TYR A 1 101 ? 14.334 0.118 -25.957 1.00 92.25 101 TYR A CA 1
ATOM 814 C C . TYR A 1 101 ? 13.795 -1.316 -26.048 1.00 92.25 101 TYR A C 1
ATOM 816 O O . TYR A 1 101 ? 13.997 -2.015 -27.042 1.00 92.25 101 TYR A O 1
ATOM 824 N N . CYS A 1 102 ? 13.173 -1.802 -24.974 1.00 88.56 102 CYS A N 1
ATOM 825 C CA . CYS A 1 102 ? 12.686 -3.179 -24.895 1.00 88.56 102 CYS A CA 1
ATOM 826 C C . CYS A 1 102 ? 11.195 -3.263 -24.538 1.00 88.56 102 CYS A C 1
ATOM 828 O O . CYS A 1 102 ? 10.698 -2.470 -23.745 1.00 88.56 102 CYS A O 1
ATOM 830 N N . TYR A 1 103 ? 10.472 -4.230 -25.116 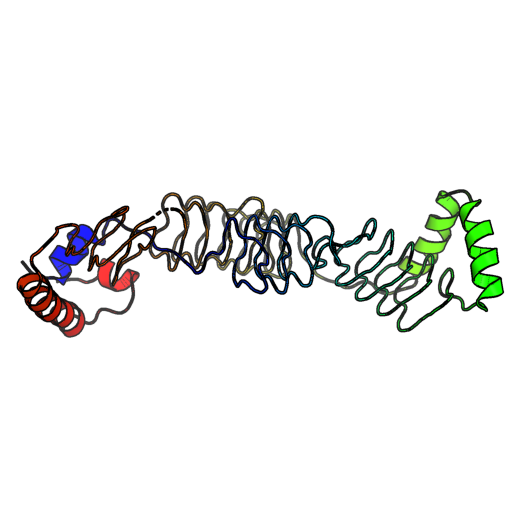1.00 91.50 103 TYR A N 1
ATOM 831 C CA . TYR A 1 103 ? 9.041 -4.437 -24.850 1.00 91.50 103 TYR A CA 1
ATOM 832 C C . TYR A 1 103 ? 8.674 -5.911 -24.681 1.00 91.50 103 TYR A C 1
ATOM 834 O O . TYR A 1 103 ? 9.020 -6.707 -25.552 1.00 91.50 103 TYR A O 1
ATOM 842 N N . ASP A 1 104 ? 7.969 -6.289 -23.608 1.00 86.00 104 ASP A N 1
ATOM 843 C CA . ASP A 1 104 ? 7.616 -7.694 -23.302 1.00 86.00 104 ASP A CA 1
ATOM 844 C C . ASP A 1 104 ? 8.864 -8.621 -23.263 1.00 86.00 104 ASP A C 1
ATOM 846 O O . ASP A 1 104 ? 8.794 -9.847 -23.369 1.00 86.00 104 ASP A O 1
ATOM 850 N N . CYS A 1 105 ? 10.057 -8.031 -23.131 1.00 86.69 105 CYS A N 1
ATOM 851 C CA . CYS A 1 105 ? 11.335 -8.728 -23.176 1.00 86.69 105 CYS A CA 1
ATOM 852 C C . CYS A 1 105 ? 11.685 -9.261 -21.795 1.00 86.69 105 CYS A C 1
ATOM 854 O O . CYS A 1 105 ? 11.725 -8.525 -20.814 1.00 86.69 105 CYS A O 1
ATOM 856 N N . LYS A 1 106 ? 11.965 -10.559 -21.724 1.00 81.44 106 LYS A N 1
ATOM 857 C CA . LYS A 1 106 ? 12.101 -11.291 -20.466 1.00 81.44 106 LYS A CA 1
ATOM 858 C C . LYS A 1 106 ? 13.456 -11.979 -20.403 1.00 81.44 106 LYS A C 1
ATOM 860 O O . LYS A 1 106 ? 13.817 -12.755 -21.290 1.00 81.44 106 LYS A O 1
ATOM 865 N N . SER A 1 107 ? 14.237 -11.703 -19.357 1.00 74.81 107 SER A N 1
ATOM 866 C CA . SER A 1 107 ? 15.611 -12.229 -19.230 1.00 74.81 107 SER A CA 1
ATOM 867 C C . SER A 1 107 ? 16.515 -11.894 -20.429 1.00 74.81 107 SER A C 1
ATOM 869 O O . SER A 1 107 ? 17.221 -12.765 -20.949 1.00 74.81 107 SER A O 1
ATOM 871 N N . CYS A 1 108 ? 16.478 -10.646 -20.902 1.00 94.38 108 CYS A N 1
ATOM 872 C CA . CYS A 1 108 ? 17.439 -10.132 -21.883 1.00 94.38 108 CYS A CA 1
ATOM 873 C C . CYS A 1 108 ? 18.602 -9.436 -21.169 1.00 94.38 108 CYS A C 1
ATOM 875 O O . CYS A 1 108 ? 18.432 -8.873 -20.088 1.00 94.38 108 CYS A O 1
ATOM 877 N N . ASN A 1 109 ? 19.805 -9.493 -21.736 1.00 92.62 109 ASN A N 1
ATOM 878 C CA . ASN A 1 109 ? 20.920 -8.657 -21.290 1.00 92.62 109 ASN A CA 1
ATOM 879 C C . ASN A 1 109 ? 21.597 -8.033 -22.507 1.00 92.62 109 ASN A C 1
ATOM 881 O O . ASN A 1 109 ? 21.719 -8.727 -23.513 1.00 92.62 109 ASN A O 1
ATOM 885 N N . ASP A 1 110 ? 22.113 -6.809 -22.417 1.00 95.12 110 ASP A N 1
ATOM 886 C CA . ASP A 1 110 ? 22.911 -6.210 -23.498 1.00 95.12 110 ASP A CA 1
ATOM 887 C C . ASP A 1 110 ? 22.128 -6.283 -24.837 1.00 95.12 110 ASP A C 1
ATOM 889 O O . ASP A 1 110 ? 22.553 -6.913 -25.812 1.00 95.12 110 ASP A O 1
ATOM 893 N N . CYS A 1 111 ? 20.888 -5.779 -24.818 1.00 97.12 111 CYS A N 1
ATOM 894 C CA . CYS A 1 111 ? 19.920 -5.878 -25.915 1.00 97.12 111 CYS A CA 1
ATOM 895 C C . CYS A 1 111 ? 19.308 -4.511 -26.228 1.00 97.12 111 CYS A C 1
ATOM 897 O O . CYS A 1 111 ? 18.946 -3.779 -25.315 1.00 97.12 111 CYS A O 1
ATOM 899 N N . PHE A 1 112 ? 19.152 -4.197 -27.514 1.00 95.81 112 PHE A N 1
ATOM 900 C CA . PHE A 1 112 ? 18.742 -2.883 -28.000 1.00 95.81 112 PHE A CA 1
ATOM 901 C C . PHE A 1 112 ? 17.559 -2.988 -28.978 1.00 95.81 112 PHE A C 1
ATOM 903 O O . PHE A 1 112 ? 17.620 -3.759 -29.941 1.00 95.81 112 PHE A O 1
ATOM 910 N N . GLY A 1 113 ? 16.480 -2.233 -28.770 1.00 95.25 113 GLY A N 1
ATOM 911 C CA . GLY A 1 113 ? 15.349 -2.159 -29.711 1.00 95.25 113 GLY A CA 1
ATOM 912 C C . GLY A 1 113 ? 14.576 -3.475 -29.879 1.00 95.25 113 GLY A C 1
ATOM 913 O O . GLY A 1 113 ? 14.161 -3.816 -30.987 1.00 95.25 113 GLY A O 1
ATOM 914 N N . CYS A 1 114 ? 14.452 -4.278 -28.824 1.00 95.19 114 CYS A N 1
ATOM 915 C CA . CYS A 1 114 ? 13.986 -5.665 -28.902 1.00 95.19 114 CYS A CA 1
ATOM 916 C C . CYS A 1 114 ? 12.573 -5.861 -28.325 1.00 95.19 114 CYS A C 1
ATOM 918 O O . CYS A 1 114 ? 12.242 -5.278 -27.298 1.00 95.19 114 CYS A O 1
ATOM 920 N N . ALA A 1 115 ? 11.751 -6.733 -28.922 1.00 95.44 115 ALA A N 1
ATOM 921 C CA . ALA A 1 115 ? 10.405 -7.029 -28.406 1.00 95.44 115 ALA A CA 1
ATOM 922 C C . ALA A 1 115 ? 10.057 -8.525 -28.354 1.00 95.44 115 ALA A C 1
ATOM 924 O O . ALA A 1 115 ? 10.398 -9.287 -29.271 1.00 95.44 115 ALA A O 1
ATOM 925 N N . SER A 1 116 ? 9.371 -8.921 -27.276 1.00 91.25 116 SER A N 1
ATOM 926 C CA . SER A 1 116 ? 9.010 -10.298 -26.900 1.00 91.25 116 SER A CA 1
ATOM 927 C C . SER A 1 116 ? 10.178 -11.287 -27.016 1.00 91.25 116 SER A C 1
ATOM 929 O O . SER A 1 116 ? 10.011 -12.437 -27.439 1.00 91.25 116 SER A O 1
ATOM 931 N N . LEU A 1 117 ? 11.399 -10.837 -26.707 1.00 91.38 117 LEU A N 1
ATOM 932 C CA . LEU A 1 117 ? 12.563 -11.716 -26.642 1.00 91.38 117 LEU A CA 1
ATOM 933 C C . LEU A 1 117 ? 12.640 -12.414 -25.293 1.00 91.38 117 LEU A C 1
ATOM 935 O O . LEU A 1 117 ? 12.376 -11.832 -24.247 1.00 91.38 117 LEU A O 1
ATOM 939 N N . MET A 1 118 ? 13.109 -13.658 -25.338 1.00 89.62 118 MET A N 1
ATOM 940 C CA . MET A 1 118 ? 13.415 -14.454 -24.157 1.00 89.62 118 MET A CA 1
ATOM 941 C C . MET A 1 118 ? 14.840 -14.997 -24.246 1.00 89.62 118 MET A C 1
ATOM 943 O O . MET A 1 118 ? 15.204 -15.631 -25.246 1.00 89.62 118 MET A O 1
ATOM 947 N N . HIS A 1 119 ? 15.640 -14.771 -23.202 1.00 77.12 119 HIS A N 1
ATOM 948 C CA . HIS A 1 119 ? 17.004 -15.306 -23.043 1.00 77.12 119 HIS A CA 1
ATOM 949 C C . HIS A 1 119 ? 17.945 -14.945 -24.203 1.00 77.12 119 HIS A C 1
ATOM 951 O O . HIS A 1 119 ? 18.497 -15.824 -24.878 1.00 77.12 119 HIS A O 1
ATOM 957 N N . LYS A 1 120 ? 18.082 -13.646 -24.488 1.00 96.12 120 LYS A N 1
ATOM 958 C CA . LYS A 1 120 ? 18.945 -13.126 -25.558 1.00 96.12 120 LYS A CA 1
ATOM 959 C C . LYS A 1 120 ? 20.011 -12.180 -25.003 1.00 96.12 120 LYS A C 1
ATOM 961 O O . LYS A 1 120 ? 19.828 -11.559 -23.960 1.00 96.12 120 LYS A O 1
ATOM 966 N N . LYS A 1 121 ? 21.151 -12.161 -25.698 1.00 94.81 121 LYS A N 1
ATOM 967 C CA . LYS A 1 121 ? 22.342 -11.356 -25.405 1.00 94.81 121 LYS A CA 1
ATOM 968 C C . LYS A 1 121 ? 22.935 -10.804 -26.684 1.00 94.81 121 LYS A C 1
ATOM 970 O O . LYS A 1 121 ? 22.938 -11.534 -27.680 1.00 94.81 121 LYS A O 1
ATOM 975 N N . HIS A 1 122 ? 23.446 -9.576 -26.654 1.00 96.62 122 HIS A N 1
ATOM 976 C CA . HIS A 1 122 ? 24.002 -8.898 -27.827 1.00 96.62 122 HIS A CA 1
ATOM 977 C C . HIS A 1 122 ? 23.005 -8.920 -28.998 1.00 96.62 122 HIS A C 1
ATOM 979 O O . HIS A 1 122 ? 23.322 -9.383 -30.099 1.00 96.62 122 HIS A O 1
ATOM 985 N N . HIS A 1 123 ? 21.749 -8.551 -28.722 1.00 97.62 123 HIS A N 1
ATOM 986 C CA . HIS A 1 123 ? 20.700 -8.492 -29.741 1.00 97.62 123 HIS A CA 1
ATOM 987 C C . HIS A 1 123 ? 20.313 -7.058 -30.061 1.00 97.62 123 HIS A C 1
ATOM 989 O O . HIS A 1 123 ? 20.145 -6.243 -29.163 1.00 97.62 123 HIS A O 1
ATOM 995 N N . ILE A 1 124 ? 20.152 -6.771 -31.348 1.00 96.56 124 ILE A N 1
ATOM 996 C CA . ILE A 1 124 ? 19.753 -5.458 -31.851 1.00 96.56 124 ILE A CA 1
ATOM 997 C C . ILE A 1 124 ? 18.591 -5.684 -32.817 1.00 96.56 124 ILE A C 1
ATOM 999 O O . ILE A 1 124 ? 18.716 -6.473 -33.756 1.00 96.56 124 ILE A O 1
ATOM 1003 N N . PHE A 1 125 ? 17.437 -5.064 -32.557 1.00 96.31 125 PHE A N 1
ATOM 1004 C CA . PHE A 1 125 ? 16.198 -5.254 -33.328 1.00 96.31 125 PHE A CA 1
ATOM 1005 C C . PHE A 1 125 ? 15.876 -6.747 -33.578 1.00 96.31 125 PHE A C 1
ATOM 1007 O O . PHE A 1 125 ? 15.693 -7.204 -34.711 1.00 96.31 125 PHE A O 1
ATOM 1014 N N . ASN A 1 126 ? 15.880 -7.528 -32.490 1.00 95.44 126 ASN A N 1
ATOM 1015 C CA . ASN A 1 126 ? 15.708 -8.989 -32.429 1.00 95.44 126 ASN A CA 1
ATOM 1016 C C . ASN A 1 126 ? 16.744 -9.861 -33.184 1.00 95.44 126 ASN A C 1
ATOM 1018 O O . ASN A 1 126 ? 16.539 -11.072 -33.295 1.00 95.44 126 ASN A O 1
ATOM 1022 N N . LYS A 1 127 ? 17.873 -9.313 -33.654 1.00 96.38 127 LYS A N 1
ATOM 1023 C CA . LYS A 1 127 ? 18.932 -10.055 -34.379 1.00 96.38 127 LYS A CA 1
ATOM 1024 C C . LYS A 1 127 ? 20.176 -10.256 -33.510 1.00 96.38 127 LYS A C 1
ATOM 1026 O O . LYS A 1 127 ? 20.550 -9.351 -32.777 1.00 96.38 127 LYS A O 1
ATOM 1031 N N . LYS A 1 128 ? 20.825 -11.424 -33.608 1.00 95.38 128 LYS A N 1
ATOM 1032 C CA . LYS A 1 128 ? 22.042 -11.771 -32.850 1.00 95.38 128 LYS A CA 1
ATOM 1033 C C . LYS A 1 128 ? 23.309 -11.200 -33.494 1.00 95.38 128 LYS A C 1
ATOM 1035 O O . LYS A 1 128 ? 23.508 -11.400 -34.689 1.00 95.38 128 LYS A O 1
ATOM 1040 N N . HIS A 1 129 ? 24.203 -10.662 -32.667 1.00 96.00 129 HIS A N 1
ATOM 1041 C CA . HIS A 1 129 ? 25.562 -10.249 -33.031 1.00 96.00 129 HIS A CA 1
ATOM 1042 C C . HIS A 1 129 ? 26.645 -11.028 -32.256 1.00 96.00 129 HIS A C 1
ATOM 1044 O O . HIS A 1 129 ? 26.346 -11.733 -31.279 1.00 96.00 129 HIS A O 1
ATOM 1050 N N . SER A 1 130 ? 27.910 -10.916 -32.680 1.00 93.94 130 SER A N 1
ATOM 1051 C CA . SER A 1 130 ? 29.052 -11.123 -31.769 1.00 93.94 130 SER A CA 1
ATOM 1052 C C . SER A 1 130 ? 29.161 -9.963 -30.762 1.00 93.94 130 SER A C 1
ATOM 1054 O O . SER A 1 130 ? 28.412 -8.989 -30.844 1.00 93.94 130 SER A O 1
ATOM 1056 N N . LYS A 1 131 ? 30.043 -10.069 -29.759 1.00 90.75 131 LYS A N 1
ATOM 1057 C CA . LYS A 1 131 ? 30.180 -9.024 -28.726 1.00 90.75 131 LYS A CA 1
ATOM 1058 C C . LYS A 1 131 ? 30.805 -7.759 -29.318 1.00 90.75 131 LYS A C 1
ATOM 1060 O O . LYS A 1 131 ? 30.344 -6.651 -29.068 1.00 90.75 131 LYS A O 1
ATOM 1065 N N . GLU A 1 132 ? 31.819 -7.959 -30.144 1.00 94.44 132 GLU A N 1
ATOM 1066 C CA . GLU A 1 132 ? 32.591 -6.932 -30.828 1.00 94.44 132 GLU A CA 1
ATOM 1067 C C . GLU A 1 132 ? 31.698 -6.192 -31.838 1.00 94.44 132 GLU A C 1
ATOM 1069 O O . GLU A 1 132 ? 31.587 -4.969 -31.784 1.00 94.44 132 GLU A O 1
ATOM 1074 N N . GLU A 1 133 ? 30.943 -6.936 -32.660 1.00 92.81 133 GLU A N 1
ATOM 1075 C CA . GLU A 1 133 ? 29.909 -6.375 -33.546 1.00 92.81 133 GLU A CA 1
ATOM 1076 C C . GLU A 1 133 ? 28.842 -5.583 -32.785 1.00 92.81 133 GLU A C 1
ATOM 1078 O O . GLU A 1 133 ? 28.400 -4.547 -33.275 1.00 92.81 133 GLU A O 1
ATOM 1083 N N . TYR A 1 134 ? 28.397 -6.066 -31.618 1.00 95.25 134 TYR A N 1
ATOM 1084 C CA . TYR A 1 134 ? 27.376 -5.394 -30.812 1.00 95.25 134 TYR A CA 1
ATOM 1085 C C . TYR A 1 134 ? 27.882 -4.062 -30.260 1.00 95.25 134 TYR A C 1
ATOM 1087 O O . TYR A 1 134 ? 27.192 -3.053 -30.379 1.00 95.25 134 TYR A O 1
ATOM 1095 N N . GLU A 1 135 ? 29.098 -4.025 -29.712 1.00 94.06 135 GLU A N 1
ATOM 1096 C CA . GLU A 1 135 ? 29.703 -2.790 -29.205 1.00 94.06 135 GLU A CA 1
ATOM 1097 C C . GLU A 1 135 ? 29.983 -1.762 -30.308 1.00 94.06 135 GLU A C 1
ATOM 1099 O O . GLU A 1 135 ? 29.920 -0.560 -30.049 1.00 94.06 135 GLU A O 1
ATOM 1104 N N . GLU A 1 136 ? 30.310 -2.196 -31.527 1.00 94.50 136 GLU A N 1
ATOM 1105 C CA . GLU A 1 136 ? 30.456 -1.303 -32.684 1.00 94.50 136 GLU A CA 1
ATOM 1106 C C . GLU A 1 136 ? 29.096 -0.827 -33.215 1.00 94.50 136 GLU A C 1
ATOM 1108 O O . GLU A 1 136 ? 28.905 0.371 -33.439 1.00 94.50 136 GLU A O 1
ATOM 1113 N N . ARG A 1 137 ? 28.115 -1.730 -33.349 1.00 92.38 137 ARG A N 1
ATOM 1114 C CA . ARG A 1 137 ? 26.750 -1.386 -33.778 1.00 92.38 137 ARG A CA 1
ATOM 1115 C C . ARG A 1 137 ? 26.049 -0.460 -32.799 1.00 92.38 137 ARG A C 1
ATOM 1117 O O . ARG A 1 137 ? 25.385 0.463 -33.257 1.00 92.38 137 ARG A O 1
ATOM 1124 N N . LEU A 1 138 ? 26.209 -0.665 -31.493 1.00 92.31 138 LEU A N 1
ATOM 1125 C CA . LEU A 1 138 ? 25.617 0.194 -30.471 1.00 92.31 138 LEU A CA 1
ATOM 1126 C C . LEU A 1 138 ? 26.176 1.621 -30.559 1.00 92.31 138 LEU A C 1
ATOM 1128 O O . LEU A 1 138 ? 25.396 2.566 -30.526 1.00 92.31 138 LEU A O 1
ATOM 1132 N N . LYS A 1 139 ? 27.488 1.787 -30.786 1.00 93.75 139 LYS A N 1
ATOM 1133 C CA . LYS A 1 139 ? 28.104 3.106 -31.033 1.00 93.75 139 LYS A CA 1
ATOM 1134 C C . LYS A 1 139 ? 27.572 3.761 -32.308 1.00 93.75 139 LYS A C 1
ATOM 1136 O O . LYS A 1 139 ? 27.286 4.952 -32.294 1.00 93.75 139 LYS A O 1
ATOM 1141 N N . GLU A 1 140 ? 27.405 3.011 -33.403 1.00 91.38 140 GLU A N 1
ATOM 1142 C CA . GLU A 1 140 ? 26.803 3.568 -34.626 1.00 91.38 140 GLU A CA 1
ATOM 1143 C C . GLU A 1 140 ? 25.345 3.988 -34.383 1.00 91.38 140 GLU A C 1
ATOM 1145 O O . GLU A 1 140 ? 24.942 5.075 -34.790 1.00 91.38 140 GLU A O 1
ATOM 1150 N N . ILE A 1 141 ? 24.566 3.169 -33.675 1.00 91.25 141 ILE A N 1
ATOM 1151 C CA . ILE A 1 141 ? 23.155 3.435 -33.372 1.00 91.25 141 ILE A CA 1
ATOM 1152 C C . ILE A 1 141 ? 23.003 4.615 -32.401 1.00 91.25 141 ILE A C 1
ATOM 1154 O O . ILE A 1 141 ? 22.112 5.430 -32.593 1.00 91.25 141 ILE A O 1
ATOM 1158 N N . GLN A 1 142 ? 23.935 4.815 -31.466 1.00 85.75 142 GLN A N 1
ATOM 1159 C CA . GLN A 1 142 ? 24.039 6.036 -30.650 1.00 85.75 142 GLN A CA 1
ATOM 1160 C C . GLN A 1 142 ? 24.367 7.304 -31.470 1.00 85.75 142 GLN A C 1
ATOM 1162 O O . GLN A 1 142 ? 24.235 8.410 -30.952 1.00 85.75 142 GLN A O 1
ATOM 1167 N N . THR A 1 143 ? 24.771 7.171 -32.742 1.00 88.94 143 THR A N 1
ATOM 1168 C CA . THR A 1 143 ? 24.877 8.291 -33.703 1.00 88.94 143 THR A CA 1
ATOM 1169 C C . THR A 1 143 ? 23.730 8.347 -34.715 1.00 88.94 143 THR A C 1
ATOM 1171 O O . THR A 1 143 ? 23.696 9.250 -35.553 1.00 88.94 143 THR A O 1
ATOM 1174 N N . TRP A 1 144 ? 22.793 7.393 -34.685 1.00 93.19 144 TRP A N 1
ATOM 1175 C CA . TRP A 1 144 ? 21.590 7.478 -35.508 1.00 93.19 144 TRP A CA 1
ATOM 1176 C C . TRP A 1 144 ? 20.668 8.586 -34.972 1.00 93.19 144 TRP A C 1
ATOM 1178 O O . TRP A 1 144 ? 20.648 8.839 -33.768 1.00 93.19 144 TRP A O 1
ATOM 1188 N N . PRO A 1 145 ? 19.859 9.220 -35.839 1.00 80.00 145 PRO A N 1
ATOM 1189 C CA . PRO A 1 145 ? 18.700 9.981 -35.387 1.00 80.00 145 PRO A CA 1
ATOM 1190 C C . PRO A 1 145 ? 17.810 9.093 -34.503 1.00 80.00 145 PRO A C 1
ATOM 1192 O O . PRO A 1 145 ? 17.564 7.935 -34.854 1.00 80.00 145 PRO A O 1
ATOM 1195 N N . GLN A 1 146 ? 17.345 9.620 -33.369 1.00 84.94 146 GLN A N 1
ATOM 1196 C CA . GLN A 1 146 ? 16.525 8.901 -32.382 1.00 84.94 146 GLN A CA 1
ATOM 1197 C C . GLN A 1 146 ? 15.278 8.274 -33.024 1.00 84.94 146 GLN A C 1
ATOM 1199 O O . GLN A 1 146 ? 14.913 7.134 -32.743 1.00 84.94 146 GLN A O 1
ATOM 1204 N N . GLU A 1 147 ? 14.689 8.978 -33.986 1.00 77.94 147 GLU A N 1
ATOM 1205 C CA . GLU A 1 147 ? 13.534 8.547 -34.768 1.00 77.94 147 GLU A CA 1
ATOM 1206 C C . GLU A 1 147 ? 13.786 7.198 -35.460 1.00 77.94 147 GLU A C 1
ATOM 1208 O O . GLU A 1 147 ? 12.876 6.388 -35.595 1.00 77.94 147 GLU A O 1
ATOM 1213 N N . LYS A 1 148 ? 15.034 6.918 -35.856 1.00 92.06 148 LYS A N 1
ATOM 1214 C CA . LYS A 1 148 ? 15.449 5.673 -36.519 1.00 92.06 148 LYS A CA 1
ATOM 1215 C C . LYS A 1 148 ? 15.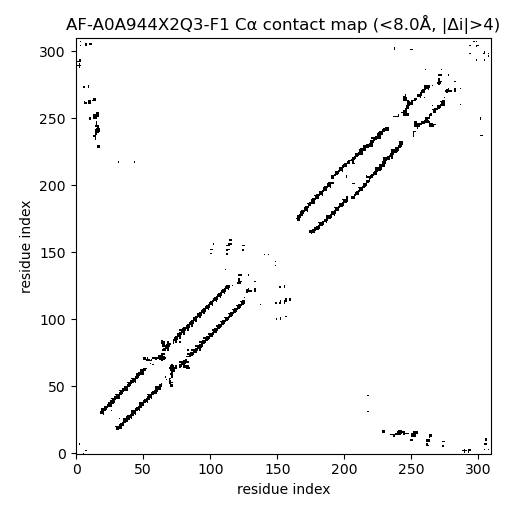665 4.517 -35.530 1.00 92.06 148 LYS A C 1
ATOM 1217 O O . LYS A 1 148 ? 15.540 3.359 -35.924 1.00 92.06 148 LYS A O 1
ATOM 1222 N N . ILE A 1 149 ? 15.979 4.808 -34.264 1.00 92.00 149 ILE A N 1
ATOM 1223 C CA . ILE A 1 149 ? 15.962 3.810 -33.179 1.00 92.00 149 ILE A CA 1
ATOM 1224 C C . ILE A 1 149 ? 14.520 3.360 -32.939 1.00 92.00 149 ILE A C 1
ATOM 1226 O O . ILE A 1 149 ? 14.231 2.163 -32.921 1.00 92.00 149 ILE A O 1
ATOM 1230 N N . GLU A 1 150 ? 13.614 4.325 -32.815 1.00 87.88 150 GLU A N 1
ATOM 1231 C CA . GLU A 1 150 ? 12.202 4.096 -32.511 1.00 87.88 150 GLU A CA 1
ATOM 1232 C C . GLU A 1 150 ? 11.448 3.462 -33.689 1.00 87.88 150 GLU A C 1
ATOM 1234 O O . GLU A 1 150 ? 10.676 2.526 -33.483 1.00 87.88 150 GLU A O 1
ATOM 1239 N N . GLU A 1 151 ? 11.723 3.873 -34.934 1.00 91.25 151 GLU A N 1
ATOM 1240 C CA . GLU A 1 151 ? 11.127 3.274 -36.138 1.00 91.25 151 GLU A CA 1
ATOM 1241 C C . GLU A 1 151 ? 11.501 1.787 -36.280 1.00 91.25 151 GLU A C 1
ATOM 1243 O O . GLU A 1 151 ? 10.666 0.969 -36.670 1.00 91.25 151 GLU A O 1
ATOM 1248 N N . GLU A 1 152 ? 12.742 1.405 -35.959 1.00 94.38 152 GLU A N 1
ATOM 1249 C CA . GLU A 1 152 ? 13.177 0.001 -35.977 1.00 94.38 152 GLU A CA 1
ATOM 1250 C C . GLU A 1 152 ? 12.681 -0.783 -34.745 1.00 94.38 152 GLU A C 1
ATOM 1252 O O . GLU A 1 152 ? 12.309 -1.951 -34.884 1.00 94.38 152 GLU A O 1
ATOM 1257 N N . PHE A 1 153 ? 12.584 -0.158 -33.565 1.00 95.00 153 PHE A N 1
ATOM 1258 C CA . PHE A 1 153 ? 12.004 -0.785 -32.370 1.00 95.00 153 PHE A CA 1
ATOM 1259 C C . PHE A 1 153 ? 10.500 -1.048 -32.527 1.00 95.00 153 PHE A C 1
ATOM 1261 O O . PHE A 1 153 ? 10.057 -2.169 -32.269 1.00 95.00 153 PHE A O 1
ATOM 1268 N N . GLU A 1 154 ? 9.703 -0.087 -33.009 1.00 90.44 154 GLU A N 1
ATOM 1269 C CA . GLU A 1 154 ? 8.253 -0.286 -33.142 1.00 90.44 154 GLU A CA 1
ATOM 1270 C C . GLU A 1 154 ? 7.930 -1.315 -34.236 1.00 90.44 154 GLU A C 1
ATOM 1272 O O . GLU A 1 154 ? 7.051 -2.149 -34.029 1.00 90.44 154 GLU A O 1
ATOM 1277 N N . LYS A 1 155 ? 8.701 -1.386 -35.338 1.00 94.88 155 LYS A N 1
ATOM 1278 C CA . LYS A 1 155 ? 8.618 -2.502 -36.313 1.00 94.88 155 LYS A CA 1
ATOM 1279 C C . LYS A 1 155 ? 8.781 -3.868 -35.641 1.00 94.88 155 LYS A C 1
ATOM 1281 O O . LYS A 1 155 ? 8.094 -4.827 -35.998 1.00 94.88 155 LYS A O 1
ATOM 1286 N N . VAL A 1 156 ? 9.674 -3.967 -34.657 1.00 91.06 156 VAL A N 1
ATOM 1287 C CA . VAL A 1 156 ? 9.873 -5.187 -33.869 1.00 91.06 156 VAL A CA 1
ATOM 1288 C C . VAL A 1 156 ? 8.721 -5.387 -32.871 1.00 91.06 156 VAL A C 1
ATOM 1290 O O . VAL A 1 156 ? 8.198 -6.502 -32.795 1.00 91.06 156 VAL A O 1
ATOM 1293 N N . LYS A 1 157 ? 8.241 -4.332 -32.202 1.00 91.19 157 LYS A N 1
ATOM 1294 C CA . LYS A 1 157 ? 7.137 -4.348 -31.220 1.00 91.19 157 LYS A CA 1
ATOM 1295 C C . LYS A 1 157 ? 5.766 -4.692 -31.816 1.00 91.19 157 LYS A C 1
ATOM 1297 O O . LYS A 1 157 ? 5.030 -5.467 -31.212 1.00 91.19 157 LYS A O 1
ATOM 1302 N N . ILE A 1 158 ? 5.420 -4.201 -33.009 1.00 88.12 158 ILE A N 1
ATOM 1303 C CA . ILE A 1 158 ? 4.167 -4.567 -33.712 1.00 88.12 158 ILE A CA 1
ATOM 1304 C C . ILE A 1 158 ? 4.217 -5.962 -34.343 1.00 88.12 158 ILE A C 1
ATOM 1306 O O . ILE A 1 158 ? 3.179 -6.548 -34.631 1.00 88.12 158 ILE A O 1
ATOM 1310 N N . SER A 1 159 ? 5.412 -6.532 -34.541 1.00 91.25 159 SER A N 1
ATOM 1311 C CA . SER A 1 159 ? 5.579 -7.890 -35.085 1.00 91.25 159 SER A CA 1
ATOM 1312 C C . SER A 1 159 ? 5.298 -9.007 -34.062 1.00 91.25 159 SER A C 1
ATOM 1314 O O . SER A 1 159 ? 5.691 -10.162 -34.280 1.00 91.25 159 SER A O 1
ATOM 1316 N N . LYS A 1 160 ? 4.690 -8.666 -32.918 1.00 81.69 160 LYS A N 1
ATOM 1317 C CA . LYS A 1 160 ? 4.412 -9.541 -31.774 1.00 81.69 160 LYS A CA 1
ATOM 1318 C C . LYS A 1 160 ? 2.977 -9.318 -31.270 1.00 81.69 160 LYS A C 1
ATOM 1320 O O . LYS A 1 160 ? 2.495 -8.186 -31.315 1.00 81.69 160 LYS A O 1
ATOM 1325 N N . PRO A 1 161 ? 2.272 -10.376 -30.829 1.00 79.56 161 PRO A N 1
ATOM 1326 C CA . PRO A 1 161 ? 0.931 -10.239 -30.269 1.00 79.56 161 PRO A CA 1
ATOM 1327 C C . PRO A 1 161 ? 0.982 -9.504 -28.921 1.00 79.56 161 PRO A C 1
ATOM 1329 O O . PRO A 1 161 ? 1.896 -9.729 -28.135 1.00 79.56 161 PRO A O 1
ATOM 1332 N N . ARG A 1 162 ? -0.015 -8.657 -28.643 1.00 70.25 162 ARG A N 1
ATOM 1333 C CA . ARG A 1 162 ? -0.191 -7.978 -27.345 1.00 70.25 162 ARG A CA 1
ATOM 1334 C C . ARG A 1 162 ? -1.304 -8.660 -26.537 1.00 70.25 162 ARG A C 1
ATOM 1336 O O . ARG A 1 162 ? -2.200 -9.270 -27.124 1.00 70.25 162 ARG A O 1
ATOM 1343 N N . CYS A 1 163 ? -1.239 -8.573 -25.206 1.00 61.31 163 CYS A N 1
ATOM 1344 C CA . CYS A 1 163 ? -2.277 -9.110 -24.317 1.00 61.31 163 CYS A CA 1
ATOM 1345 C C . CYS A 1 163 ? -3.576 -8.275 -24.386 1.00 61.31 163 CYS A C 1
ATOM 1347 O O . CYS A 1 163 ? -3.571 -7.150 -24.882 1.00 61.31 163 CYS A O 1
ATOM 1349 N N . TYR A 1 164 ? -4.694 -8.843 -23.923 1.00 56.56 164 TYR A N 1
ATOM 1350 C CA . TYR A 1 164 ? -6.045 -8.325 -24.179 1.00 56.56 164 TYR A CA 1
ATOM 1351 C C . TYR A 1 164 ? -6.603 -7.375 -23.105 1.00 56.56 164 TYR A C 1
ATOM 1353 O O . TYR A 1 164 ? -7.312 -6.438 -23.468 1.00 56.56 164 TYR A O 1
ATOM 1361 N N . MET A 1 165 ? -6.342 -7.603 -21.811 1.00 60.06 165 MET A N 1
ATOM 1362 C CA . MET A 1 165 ? -7.088 -6.919 -20.747 1.00 60.06 165 MET A CA 1
ATOM 1363 C C . MET A 1 165 ? -6.253 -6.589 -19.508 1.00 60.06 165 MET A C 1
ATOM 1365 O O . MET A 1 165 ? -5.890 -7.477 -18.749 1.00 60.06 165 MET A O 1
ATOM 1369 N N . HIS A 1 166 ? -6.075 -5.286 -19.303 1.00 59.09 166 HIS A N 1
ATOM 1370 C CA . HIS A 1 166 ? -5.774 -4.588 -18.052 1.00 59.09 166 HIS A CA 1
ATOM 1371 C C . HIS A 1 166 ? -6.588 -3.277 -18.177 1.00 59.09 166 HIS A C 1
ATOM 1373 O O . HIS A 1 166 ? -6.494 -2.624 -19.223 1.00 59.09 166 HIS A O 1
ATOM 1379 N N . GLN A 1 167 ? -7.510 -2.959 -17.260 1.00 61.12 167 GLN A N 1
ATOM 1380 C CA . GLN A 1 167 ? -8.580 -1.966 -17.525 1.00 61.12 167 GLN A CA 1
ATOM 1381 C C . GLN A 1 167 ? -8.296 -0.572 -16.941 1.00 61.12 167 GLN A C 1
ATOM 1383 O O . GLN A 1 167 ? -7.622 -0.434 -15.939 1.00 61.12 167 GLN A O 1
ATOM 1388 N N . THR A 1 168 ? -8.810 0.512 -17.531 1.00 60.62 168 THR A N 1
ATOM 1389 C CA . THR A 1 168 ? -8.559 1.883 -17.027 1.00 60.62 168 THR A CA 1
ATOM 1390 C C . THR A 1 168 ? -9.632 2.868 -17.505 1.00 60.62 168 THR A C 1
ATOM 1392 O O . THR A 1 168 ? -10.142 2.743 -18.619 1.00 60.62 168 THR A O 1
ATOM 1395 N N . LYS A 1 169 ? -9.953 3.874 -16.678 1.00 66.12 169 LYS A N 1
ATOM 1396 C CA . LYS A 1 169 ? -10.887 4.996 -16.928 1.00 66.12 169 LYS A CA 1
ATOM 1397 C C . LYS A 1 169 ? -12.270 4.568 -17.419 1.00 66.12 169 LYS A C 1
ATOM 1399 O O . LYS A 1 169 ? -12.890 5.228 -18.253 1.00 66.12 169 LYS A O 1
ATOM 1404 N N . CYS A 1 170 ? -12.752 3.447 -16.897 1.00 74.00 170 CYS A N 1
ATOM 1405 C CA . CYS A 1 170 ? -14.033 2.869 -17.264 1.00 74.00 170 CYS A CA 1
ATOM 1406 C C . CYS A 1 170 ? -15.155 3.332 -16.321 1.00 74.00 170 CYS A C 1
ATOM 1408 O O . CYS A 1 170 ? -14.923 3.781 -15.198 1.00 74.00 170 CYS A O 1
ATOM 1410 N N . THR A 1 171 ? -16.397 3.215 -16.792 1.00 77.94 171 THR A N 1
ATOM 1411 C CA . THR A 1 171 ? -17.598 3.365 -15.960 1.00 77.94 171 THR A CA 1
ATOM 1412 C C . THR A 1 171 ? -18.412 2.081 -16.003 1.00 77.94 171 THR A C 1
ATOM 1414 O O . THR A 1 171 ? -18.513 1.467 -17.064 1.00 77.94 171 THR A O 1
ATOM 1417 N N . ASN A 1 172 ? -18.985 1.680 -14.865 1.00 81.94 172 ASN A N 1
ATOM 1418 C CA . ASN A 1 172 ? -19.688 0.399 -14.701 1.00 81.94 172 ASN A CA 1
ATOM 1419 C C . ASN A 1 172 ? -18.770 -0.810 -15.018 1.00 81.94 172 ASN A C 1
ATOM 1421 O O . ASN A 1 172 ? -19.109 -1.656 -15.846 1.00 81.94 172 ASN A O 1
ATOM 1425 N N . CYS A 1 173 ? -17.573 -0.840 -14.419 1.00 76.50 173 CYS A N 1
ATOM 1426 C CA . CYS A 1 173 ? -16.473 -1.743 -14.782 1.00 76.50 173 CYS A CA 1
ATOM 1427 C C . CYS A 1 173 ? -16.201 -2.862 -13.762 1.00 76.50 173 CYS A C 1
ATOM 1429 O O . CYS A 1 173 ? -16.567 -2.733 -12.595 1.00 76.50 173 CYS A O 1
ATOM 1431 N N . ILE A 1 174 ? -15.551 -3.943 -14.215 1.00 82.44 174 ILE A N 1
ATOM 1432 C CA . ILE A 1 174 ? -15.169 -5.127 -13.419 1.00 82.44 174 ILE A CA 1
ATOM 1433 C C . ILE A 1 174 ? -13.784 -5.623 -13.880 1.00 82.44 174 ILE A C 1
ATOM 1435 O O . ILE A 1 174 ? -13.525 -5.585 -15.085 1.00 82.44 174 ILE A O 1
ATOM 1439 N N . GLY A 1 175 ? -12.938 -6.147 -12.986 1.00 74.44 175 GLY A N 1
ATOM 1440 C CA . GLY A 1 175 ? -11.669 -6.810 -13.346 1.00 74.44 175 GLY A CA 1
ATOM 1441 C C . GLY A 1 175 ? -10.382 -6.131 -12.855 1.00 74.44 175 GLY A C 1
ATOM 1442 O O . GLY A 1 175 ? -10.389 -5.388 -11.874 1.00 74.44 175 GLY A O 1
ATOM 1443 N N . ASP A 1 176 ? -9.272 -6.437 -13.532 1.00 69.94 176 ASP A N 1
ATOM 1444 C CA . ASP A 1 176 ? -7.914 -6.272 -12.992 1.00 69.94 176 ASP A CA 1
ATOM 1445 C C . ASP A 1 176 ? -7.191 -5.014 -13.510 1.00 69.94 176 ASP A C 1
ATOM 1447 O O . ASP A 1 176 ? -7.437 -4.546 -14.632 1.00 69.94 176 ASP A O 1
ATOM 1451 N N . TYR A 1 177 ? -6.259 -4.508 -12.693 1.00 69.00 177 TYR A N 1
ATOM 1452 C CA . TYR A 1 177 ? -5.472 -3.286 -12.909 1.00 69.00 177 TYR A CA 1
ATOM 1453 C C . TYR A 1 177 ? -6.333 -2.030 -13.117 1.00 69.00 177 TYR A C 1
ATOM 1455 O O . TYR A 1 177 ? -5.968 -1.148 -13.885 1.00 69.00 177 TYR A O 1
ATOM 1463 N N . VAL A 1 178 ? -7.509 -1.955 -12.480 1.00 72.00 178 VAL A N 1
ATOM 1464 C CA . VAL A 1 178 ? -8.529 -0.929 -12.768 1.00 72.00 178 VAL A CA 1
ATOM 1465 C C . VAL A 1 178 ? -8.144 0.445 -12.212 1.00 72.00 178 VAL A C 1
ATOM 1467 O O . VAL A 1 178 ? -8.237 0.700 -11.013 1.00 72.00 178 VAL A O 1
ATOM 1470 N N . GLU A 1 179 ? -7.767 1.375 -13.090 1.00 71.12 179 GLU A N 1
ATOM 1471 C CA . GLU A 1 179 ? -7.327 2.724 -12.687 1.00 71.12 179 GLU A CA 1
ATOM 1472 C C . GLU A 1 179 ? -8.350 3.820 -13.022 1.00 71.12 179 GLU A C 1
ATOM 1474 O O . GLU A 1 179 ? -9.002 3.772 -14.067 1.00 71.12 179 GLU A O 1
ATOM 1479 N N . HIS A 1 180 ? -8.463 4.844 -12.169 1.00 65.50 180 HIS A N 1
ATOM 1480 C CA . HIS A 1 180 ? -9.255 6.069 -12.365 1.00 65.50 180 HIS A CA 1
ATOM 1481 C C . HIS A 1 180 ? -10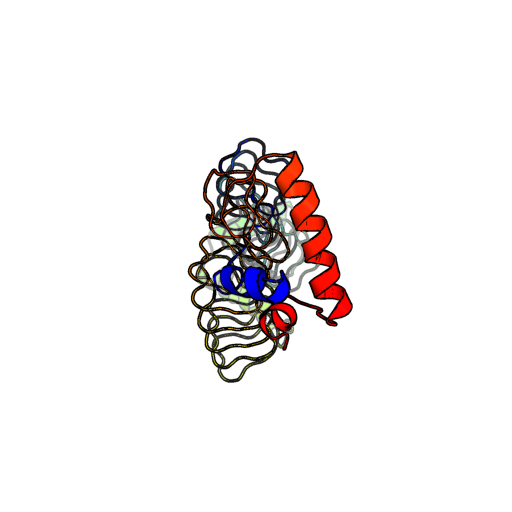.712 5.827 -12.830 1.00 65.50 180 HIS A C 1
ATOM 1483 O O . HIS A 1 180 ? -11.185 6.488 -13.761 1.00 65.50 180 HIS A O 1
ATOM 1489 N N . SER A 1 181 ? -11.396 4.829 -12.262 1.00 76.19 181 SER A N 1
ATOM 1490 C CA . SER A 1 181 ? -12.687 4.318 -12.758 1.00 76.19 181 SER A CA 1
ATOM 1491 C C . SER A 1 181 ? -13.837 4.513 -11.754 1.00 76.19 181 SER A C 1
ATOM 1493 O O . SER A 1 181 ? -13.605 4.757 -10.571 1.00 76.19 181 SER A O 1
ATOM 1495 N N . LYS A 1 182 ? -15.093 4.467 -12.222 1.00 79.31 182 LYS A N 1
ATOM 1496 C CA . LYS A 1 182 ? -16.273 4.891 -11.434 1.00 79.31 182 LYS A CA 1
ATOM 1497 C C . LYS A 1 182 ? -17.486 3.973 -11.621 1.00 79.31 182 LYS A C 1
ATOM 1499 O O . LYS A 1 182 ? -17.678 3.418 -12.704 1.00 79.31 182 LYS A O 1
ATOM 1504 N N . ASN A 1 183 ? -18.331 3.834 -10.596 1.00 82.00 183 ASN A N 1
ATOM 1505 C CA . ASN A 1 183 ? -19.429 2.852 -10.545 1.00 82.00 183 ASN A CA 1
ATOM 1506 C C . ASN A 1 183 ? -18.938 1.397 -10.710 1.00 82.00 183 ASN A C 1
ATOM 1508 O O . ASN A 1 183 ? -19.616 0.586 -11.346 1.00 82.00 183 ASN A O 1
ATOM 1512 N N . CYS A 1 184 ? -17.726 1.071 -10.262 1.00 81.06 184 CYS A N 1
ATOM 1513 C CA . CYS A 1 184 ? -17.115 -0.222 -10.547 1.00 81.06 184 CYS A CA 1
ATOM 1514 C C . CYS A 1 184 ? -17.366 -1.248 -9.437 1.00 81.06 184 CYS A C 1
ATOM 1516 O O . CYS A 1 184 ? -17.646 -0.929 -8.280 1.00 81.06 184 CYS A O 1
ATOM 1518 N N . TYR A 1 185 ? -17.331 -2.514 -9.830 1.00 83.81 185 TYR A N 1
ATOM 1519 C CA . TYR A 1 185 ? -17.798 -3.632 -9.030 1.00 83.81 185 TYR A CA 1
ATOM 1520 C C . TYR A 1 185 ? -16.826 -4.790 -9.206 1.00 83.81 185 TYR A C 1
ATOM 1522 O O . TYR A 1 185 ? -16.636 -5.246 -10.331 1.00 83.81 185 TYR A O 1
ATOM 1530 N N . TRP A 1 186 ? -16.256 -5.289 -8.109 1.00 79.31 186 TRP A N 1
ATOM 1531 C CA . TRP A 1 186 ? -15.317 -6.415 -8.130 1.00 79.31 186 TRP A CA 1
ATOM 1532 C C . TRP A 1 186 ? -14.066 -6.085 -8.965 1.00 79.31 186 TRP A C 1
ATOM 1534 O O . TRP A 1 186 ? -13.913 -6.504 -10.118 1.00 79.31 186 TRP A O 1
ATOM 1544 N N . ILE A 1 187 ? -13.207 -5.247 -8.377 1.00 75.62 187 ILE A N 1
ATOM 1545 C CA . ILE A 1 187 ? -12.020 -4.676 -9.028 1.00 75.62 187 ILE A CA 1
ATOM 1546 C C . ILE A 1 187 ? -10.745 -4.901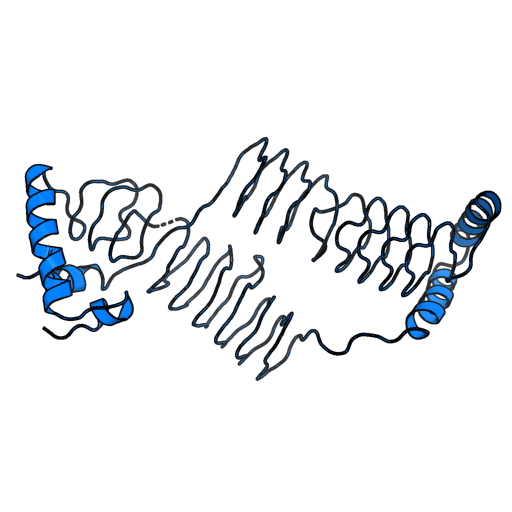 -8.208 1.00 75.62 187 ILE A C 1
ATOM 1548 O O . ILE A 1 187 ? -10.767 -4.860 -6.975 1.00 75.62 187 ILE A O 1
ATOM 1552 N N . PHE A 1 188 ? -9.639 -5.126 -8.917 1.00 72.62 188 PHE A N 1
ATOM 1553 C CA . PHE A 1 188 ? -8.361 -5.592 -8.366 1.00 72.62 188 PHE A CA 1
ATOM 1554 C C . PHE A 1 188 ? -7.183 -4.751 -8.887 1.00 72.62 188 PHE A C 1
ATOM 1556 O O . PHE A 1 188 ? -7.287 -4.156 -9.965 1.00 72.62 188 PHE A O 1
ATOM 1563 N N . ASP A 1 189 ? -6.077 -4.703 -8.132 1.00 70.19 189 ASP A N 1
ATOM 1564 C CA . ASP A 1 189 ? -4.844 -3.948 -8.450 1.00 70.19 189 ASP A CA 1
ATOM 1565 C C . ASP A 1 189 ? -5.120 -2.493 -8.873 1.00 70.19 189 ASP A C 1
ATOM 1567 O O . ASP A 1 189 ? -4.573 -1.951 -9.836 1.00 70.19 189 ASP A O 1
ATOM 1571 N N . SER A 1 190 ? -6.061 -1.866 -8.168 1.00 68.81 190 SER A N 1
ATOM 1572 C CA . SER A 1 190 ? -6.761 -0.677 -8.650 1.00 68.81 190 SER A CA 1
ATOM 1573 C C . SER A 1 190 ? -6.084 0.642 -8.253 1.00 68.81 190 SER A C 1
ATOM 1575 O O . SER A 1 190 ? -5.241 0.716 -7.352 1.00 68.81 190 SER A O 1
ATOM 1577 N N . ARG A 1 191 ? -6.447 1.741 -8.920 1.00 69.19 191 ARG A N 1
ATOM 1578 C CA . ARG A 1 191 ? -6.051 3.106 -8.520 1.00 69.19 191 ARG A CA 1
ATOM 1579 C C . ARG A 1 191 ? -7.231 4.059 -8.660 1.00 69.19 191 ARG A C 1
ATOM 1581 O O . ARG A 1 191 ? -8.019 3.908 -9.587 1.00 69.19 191 ARG A O 1
ATOM 1588 N N . ASP A 1 192 ? -7.321 5.060 -7.789 1.00 68.31 192 ASP A N 1
ATOM 1589 C CA . ASP A 1 192 ? -8.204 6.229 -7.936 1.00 68.31 192 ASP A CA 1
ATOM 1590 C C . ASP A 1 192 ? -9.668 5.899 -8.310 1.00 68.31 192 ASP A C 1
ATOM 1592 O O . ASP A 1 192 ? -10.245 6.525 -9.202 1.00 68.31 192 ASP A O 1
ATOM 1596 N N . CYS A 1 193 ? -10.264 4.884 -7.678 1.00 74.31 193 CYS A N 1
ATOM 1597 C CA . CYS A 1 193 ? -11.635 4.463 -7.979 1.00 74.31 193 CYS A CA 1
ATOM 1598 C C . CYS A 1 193 ? -12.672 5.107 -7.044 1.00 74.31 193 CYS A C 1
ATOM 1600 O O . CYS A 1 193 ? -12.441 5.236 -5.841 1.00 74.31 193 CYS A O 1
ATOM 1602 N N . GLU A 1 194 ? -13.820 5.491 -7.614 1.00 75.31 194 GLU A N 1
ATOM 1603 C CA . GLU A 1 194 ? -14.947 6.146 -6.926 1.00 75.31 194 GLU A CA 1
ATOM 1604 C C . GLU A 1 194 ? -16.259 5.349 -7.080 1.00 75.31 194 GLU A C 1
ATOM 1606 O O . GLU A 1 194 ? -16.432 4.611 -8.055 1.00 75.31 194 GLU A O 1
ATOM 1611 N N . ASP A 1 195 ? -17.221 5.548 -6.172 1.00 81.38 195 ASP A N 1
ATOM 1612 C CA . ASP A 1 195 ? -18.572 4.948 -6.207 1.00 81.38 195 ASP A CA 1
ATOM 1613 C C . ASP A 1 195 ? -18.552 3.418 -6.416 1.00 81.38 195 ASP A C 1
ATOM 1615 O O . ASP A 1 195 ? -19.248 2.891 -7.288 1.00 81.38 195 ASP A O 1
ATOM 1619 N N . SER A 1 196 ? -17.684 2.698 -5.697 1.00 81.12 196 SER A N 1
ATOM 1620 C CA . SER A 1 196 ? -17.304 1.321 -6.056 1.00 81.12 196 SER A CA 1
ATOM 1621 C C . SER A 1 196 ? -17.380 0.315 -4.894 1.00 81.12 196 SER A C 1
ATOM 1623 O O . SER A 1 196 ? -17.257 0.668 -3.720 1.00 81.12 196 SER A O 1
ATOM 1625 N N . PHE A 1 197 ? -17.595 -0.961 -5.232 1.00 78.88 197 PHE A N 1
ATOM 1626 C CA . PHE A 1 197 ? -17.799 -2.071 -4.286 1.00 78.88 197 PHE A CA 1
ATOM 1627 C C . PHE A 1 197 ? -16.867 -3.251 -4.576 1.00 78.88 197 PHE A C 1
ATOM 1629 O O . PHE A 1 197 ? -16.594 -3.547 -5.743 1.00 78.88 197 PHE A O 1
ATOM 1636 N N . TYR A 1 198 ? -16.460 -3.969 -3.522 1.00 75.50 198 TYR A N 1
ATOM 1637 C CA . TYR A 1 198 ? -15.531 -5.106 -3.594 1.00 75.50 198 TYR A CA 1
ATOM 1638 C C . TYR A 1 198 ? -14.196 -4.694 -4.236 1.00 75.50 198 TYR A C 1
ATOM 1640 O O . TYR A 1 198 ? -13.856 -5.124 -5.343 1.00 75.50 198 TYR A O 1
ATOM 1648 N N . ILE A 1 199 ? -13.478 -3.802 -3.546 1.00 74.31 199 ILE A N 1
ATOM 1649 C CA . ILE A 1 199 ? -12.225 -3.195 -4.018 1.00 74.31 199 ILE A CA 1
ATOM 1650 C C . ILE A 1 199 ? -11.044 -3.838 -3.294 1.00 74.31 199 ILE A C 1
ATOM 1652 O O . ILE A 1 199 ? -10.817 -3.589 -2.104 1.00 74.31 199 ILE A O 1
ATOM 1656 N N . MET A 1 200 ? -10.274 -4.632 -4.032 1.00 69.19 200 MET A N 1
ATOM 1657 C CA . MET A 1 200 ? -9.099 -5.333 -3.521 1.00 69.19 200 MET A CA 1
ATOM 1658 C C . MET A 1 200 ? -7.815 -4.624 -3.973 1.00 69.19 200 MET A C 1
ATOM 1660 O O . MET A 1 200 ? -7.686 -4.261 -5.141 1.00 69.19 200 MET A O 1
ATOM 1664 N N . GLU A 1 201 ? -6.883 -4.432 -3.035 1.00 65.38 201 GLU A N 1
ATOM 1665 C CA . GLU A 1 201 ? -5.524 -3.899 -3.264 1.00 65.38 201 GLU A CA 1
ATOM 1666 C C . GLU A 1 201 ? -5.460 -2.656 -4.177 1.00 65.38 201 GLU A C 1
ATOM 1668 O O . GLU A 1 201 ? -4.971 -2.709 -5.304 1.00 65.38 201 GLU A O 1
ATOM 1673 N N . ALA A 1 202 ? -5.931 -1.503 -3.682 1.00 59.69 202 ALA A N 1
ATOM 1674 C CA . ALA A 1 202 ? -5.764 -0.235 -4.398 1.00 59.69 202 ALA A CA 1
ATOM 1675 C C . ALA A 1 202 ? -4.490 0.533 -3.978 1.00 59.69 202 ALA A C 1
ATOM 1677 O O . ALA A 1 202 ? -4.001 0.426 -2.849 1.00 59.69 202 ALA A O 1
ATOM 1678 N N . CYS A 1 203 ? -3.928 1.332 -4.888 1.00 54.31 203 CYS A N 1
ATOM 1679 C CA . CYS A 1 203 ? -2.612 1.951 -4.704 1.00 54.31 203 CYS A CA 1
ATOM 1680 C C . CYS A 1 203 ? -2.529 3.070 -3.645 1.00 54.31 203 CYS A C 1
ATOM 1682 O O . CYS A 1 203 ? -3.422 3.889 -3.440 1.00 54.31 203 CYS A O 1
ATOM 1684 N N . LEU A 1 204 ? -1.338 3.168 -3.046 1.00 54.09 204 LEU A N 1
ATOM 1685 C CA . LEU A 1 204 ? -1.024 3.956 -1.846 1.00 54.09 204 LEU A CA 1
ATOM 1686 C C . LEU A 1 204 ? -0.886 5.479 -2.056 1.00 54.09 204 LEU A C 1
ATOM 1688 O O . LEU A 1 204 ? -0.326 6.160 -1.203 1.00 54.09 204 LEU A O 1
ATOM 1692 N N . GLU A 1 205 ? -1.317 6.037 -3.187 1.00 54.56 205 GLU A N 1
ATOM 1693 C CA . GLU A 1 205 ? -0.928 7.396 -3.618 1.00 54.56 205 GLU A CA 1
ATOM 1694 C C . GLU A 1 205 ? -2.041 8.435 -3.402 1.00 54.56 205 GLU A C 1
ATOM 1696 O O . GLU A 1 205 ? -1.776 9.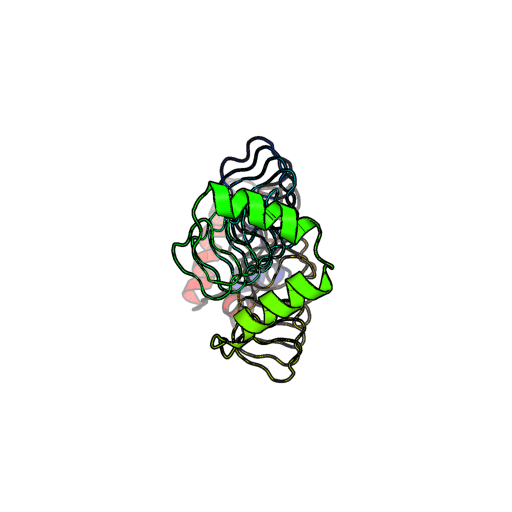496 -2.831 1.00 54.56 205 GLU A O 1
ATOM 1701 N N . HIS A 1 206 ? -3.284 8.103 -3.770 1.00 56.78 206 HIS A N 1
ATOM 1702 C CA . HIS A 1 206 ? -4.455 8.979 -3.608 1.00 56.78 206 HIS A CA 1
ATOM 1703 C C . HIS A 1 206 ? -5.587 8.372 -2.760 1.00 56.78 206 HIS A C 1
ATOM 1705 O O . HIS A 1 206 ? -6.459 9.114 -2.316 1.00 56.78 206 HIS A O 1
ATOM 1711 N N . GLY A 1 207 ? -5.533 7.070 -2.450 1.00 66.38 207 GLY A N 1
ATOM 1712 C CA . GLY A 1 207 ? -6.500 6.408 -1.569 1.00 66.38 207 GLY A CA 1
ATOM 1713 C C . GLY A 1 207 ? -7.745 5.893 -2.295 1.00 66.38 207 GLY A C 1
ATOM 1714 O O . GLY A 1 207 ? -7.688 5.555 -3.477 1.00 66.38 207 GLY A O 1
ATOM 1715 N N . CYS A 1 208 ? -8.867 5.817 -1.577 1.00 71.31 208 CYS A N 1
ATOM 1716 C CA . CYS A 1 208 ? -10.195 5.503 -2.121 1.00 71.31 208 CYS A CA 1
ATOM 1717 C C . CYS A 1 208 ? -11.278 6.329 -1.418 1.00 71.31 208 CYS A C 1
ATOM 1719 O O . CYS A 1 208 ? -11.112 6.744 -0.263 1.00 71.31 208 CYS A O 1
ATOM 1721 N N . LYS A 1 209 ? -12.378 6.572 -2.138 1.00 69.19 209 LYS A N 1
ATOM 1722 C CA . LYS A 1 209 ? -13.421 7.526 -1.758 1.00 69.19 209 LYS A CA 1
ATOM 1723 C C . LYS A 1 209 ? -14.797 7.047 -2.230 1.00 69.19 209 LYS A C 1
ATOM 1725 O O . LYS A 1 209 ? -14.965 6.732 -3.404 1.00 69.19 209 LYS A O 1
ATOM 1730 N N . ASP A 1 210 ? -15.770 7.075 -1.318 1.00 76.62 210 ASP A N 1
ATOM 1731 C CA . ASP A 1 210 ? -17.166 6.657 -1.544 1.00 76.62 210 ASP A CA 1
ATOM 1732 C C . ASP A 1 210 ? -17.310 5.151 -1.903 1.00 76.62 210 ASP A C 1
ATOM 1734 O O . ASP A 1 210 ? -17.923 4.788 -2.907 1.00 76.62 210 ASP A O 1
ATOM 1738 N N . CYS A 1 211 ? -16.731 4.260 -1.077 1.00 77.44 211 CYS A N 1
ATOM 1739 C CA . CYS A 1 211 ? -16.629 2.809 -1.346 1.00 77.44 211 CYS A CA 1
ATOM 1740 C C . CYS 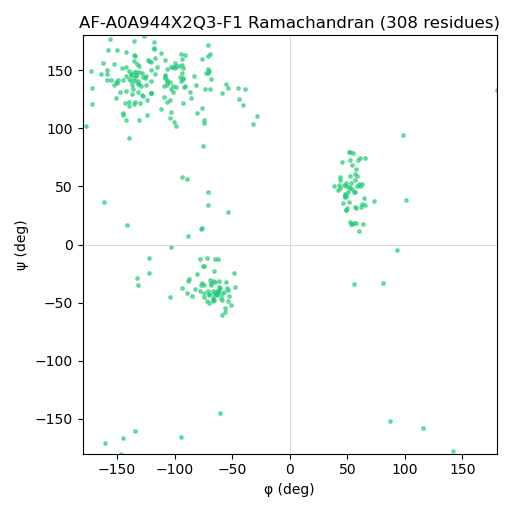A 1 211 ? -16.988 1.901 -0.137 1.00 77.44 211 CYS A C 1
ATOM 1742 O O . CYS A 1 211 ? -16.987 2.347 1.014 1.00 77.44 211 CYS A O 1
ATOM 1744 N N . ALA A 1 212 ? -17.260 0.608 -0.373 1.00 75.50 212 ALA A N 1
ATOM 1745 C CA . ALA A 1 212 ? -17.514 -0.394 0.683 1.00 75.50 212 ALA A CA 1
ATOM 1746 C C . ALA A 1 212 ? -17.000 -1.809 0.334 1.00 75.50 212 ALA A C 1
ATOM 1748 O O . ALA A 1 212 ? -16.933 -2.170 -0.843 1.00 75.50 212 ALA A O 1
ATOM 1749 N N . ASP A 1 213 ? -16.657 -2.591 1.370 1.00 74.56 213 ASP A N 1
ATOM 1750 C CA . ASP A 1 213 ? -15.857 -3.832 1.296 1.00 74.56 213 ASP A CA 1
ATOM 1751 C C . ASP A 1 213 ? -14.537 -3.582 0.545 1.00 74.56 213 ASP A C 1
ATOM 1753 O O . ASP A 1 213 ? -14.427 -3.724 -0.679 1.00 74.56 213 ASP A O 1
ATOM 1757 N N . CYS A 1 214 ? -13.577 -3.005 1.277 1.00 69.56 214 CYS A N 1
ATOM 1758 C CA . CYS A 1 214 ? -12.423 -2.319 0.700 1.00 69.56 214 CYS A CA 1
ATOM 1759 C C . CYS A 1 214 ? -11.133 -2.540 1.495 1.00 69.56 214 CYS A C 1
ATOM 1761 O O . CYS A 1 214 ? -11.069 -2.294 2.707 1.00 69.56 214 CYS A O 1
ATOM 1763 N N . GLY A 1 215 ? -10.064 -2.885 0.778 1.00 66.62 215 GLY A N 1
ATOM 1764 C CA . GLY A 1 215 ? -8.693 -2.871 1.282 1.00 66.62 215 GLY A CA 1
ATOM 1765 C C . GLY A 1 215 ? -7.837 -4.039 0.780 1.00 66.62 215 GLY A C 1
ATOM 1766 O O . GLY A 1 215 ? -8.311 -4.876 0.015 1.00 66.62 215 GLY A O 1
ATOM 1767 N N . PRO A 1 216 ? -6.575 -4.124 1.233 1.00 60.53 216 PRO A N 1
ATOM 1768 C CA . PRO A 1 216 ? -5.832 -3.108 1.993 1.00 60.53 216 PRO A CA 1
ATOM 1769 C C . PRO A 1 216 ? -5.444 -1.884 1.135 1.00 60.53 216 PRO A C 1
ATOM 1771 O O . PRO A 1 216 ? -5.144 -2.037 -0.044 1.00 60.53 216 PRO A O 1
ATOM 1774 N N . ILE A 1 217 ? -5.389 -0.677 1.724 1.00 62.66 217 ILE A N 1
ATOM 1775 C CA . ILE A 1 217 ? -4.817 0.529 1.078 1.00 62.66 217 ILE A CA 1
ATOM 1776 C C . ILE A 1 217 ? -4.058 1.354 2.129 1.00 62.66 217 ILE A C 1
ATOM 1778 O O . ILE A 1 217 ? -4.664 2.020 2.948 1.00 62.66 217 ILE A O 1
ATOM 1782 N N . ALA A 1 218 ? -2.725 1.378 2.127 1.00 56.06 218 ALA A N 1
ATOM 1783 C CA . ALA A 1 218 ? -1.896 2.074 3.136 1.00 56.06 218 ALA A CA 1
ATOM 1784 C C . ALA A 1 218 ? -1.888 3.628 3.093 1.00 56.06 218 ALA A C 1
ATOM 1786 O O . ALA A 1 218 ? -0.861 4.242 3.385 1.00 56.06 218 ALA A O 1
ATOM 1787 N N . ASN A 1 219 ? -2.995 4.278 2.731 1.00 61.41 219 ASN A N 1
ATOM 1788 C CA . ASN A 1 219 ? -3.119 5.739 2.638 1.00 61.41 219 ASN A CA 1
ATOM 1789 C C . ASN A 1 219 ? -4.547 6.198 3.007 1.00 61.41 219 ASN A C 1
ATOM 1791 O O . ASN A 1 219 ? -5.393 5.367 3.329 1.00 61.41 219 ASN A O 1
ATOM 1795 N N . SER A 1 220 ? -4.804 7.506 2.963 1.00 61.62 220 SER A N 1
ATOM 1796 C CA . SER A 1 220 ? -6.088 8.156 3.238 1.00 61.62 220 SER A CA 1
ATOM 1797 C C . SER A 1 220 ? -7.296 7.404 2.666 1.00 61.62 220 SER A C 1
ATOM 1799 O O . SER A 1 220 ? -7.440 7.277 1.453 1.00 61.62 220 SER A O 1
ATOM 1801 N N . PHE A 1 221 ? -8.210 6.991 3.542 1.00 68.81 221 PHE A N 1
ATOM 1802 C CA . PHE A 1 221 ? -9.587 6.674 3.168 1.00 68.81 221 PHE A CA 1
ATOM 1803 C C . PHE A 1 221 ? -10.508 7.808 3.605 1.00 68.81 221 PHE A C 1
ATOM 1805 O O . PHE A 1 221 ? -10.390 8.314 4.726 1.00 68.81 221 PHE A O 1
ATOM 1812 N N . GLU A 1 222 ? -11.473 8.133 2.751 1.00 62.09 222 GLU A N 1
ATOM 1813 C CA . GLU A 1 222 ? -12.574 9.034 3.070 1.00 62.09 222 GLU A CA 1
ATOM 1814 C C . GLU A 1 222 ? -13.910 8.314 2.826 1.00 62.09 222 GLU A C 1
ATOM 1816 O O . GLU A 1 222 ? -14.287 8.046 1.688 1.00 62.09 222 GLU A O 1
ATOM 1821 N N . GLN A 1 223 ? -14.629 8.027 3.922 1.00 68.75 223 GLN A N 1
ATOM 1822 C CA . GLN A 1 223 ? -15.972 7.418 3.950 1.00 68.75 223 GLN A CA 1
ATOM 1823 C C . GLN A 1 223 ? -16.050 5.968 3.418 1.00 68.75 223 GLN A C 1
ATOM 1825 O O . GLN A 1 223 ? -16.595 5.722 2.342 1.00 68.75 223 GLN A O 1
ATOM 1830 N N . CYS A 1 224 ? -15.571 4.984 4.194 1.00 71.31 224 CYS A N 1
ATOM 1831 C CA . CYS A 1 224 ? -15.707 3.558 3.849 1.00 71.31 224 CYS A CA 1
ATOM 1832 C C . CYS A 1 224 ? -16.154 2.662 5.025 1.00 71.31 224 CYS A C 1
ATOM 1834 O O . CYS A 1 224 ? -16.072 3.043 6.199 1.00 71.31 224 CYS A O 1
ATOM 1836 N N . TYR A 1 225 ? -16.646 1.463 4.687 1.00 68.56 225 TYR A N 1
ATOM 1837 C CA . TYR A 1 225 ? -17.281 0.491 5.592 1.00 68.56 225 TYR A CA 1
ATOM 1838 C C . TYR A 1 225 ? -16.706 -0.926 5.421 1.00 68.56 225 TYR A C 1
ATOM 1840 O O . TYR A 1 225 ? -16.275 -1.270 4.319 1.00 68.56 225 TYR A O 1
ATOM 1848 N N . ASP A 1 226 ? -16.682 -1.707 6.512 1.00 69.06 226 ASP A N 1
ATOM 1849 C CA . ASP A 1 226 ? -15.977 -3.001 6.630 1.00 69.06 226 ASP A CA 1
ATOM 1850 C C . ASP A 1 226 ? -14.518 -2.905 6.116 1.00 69.06 226 ASP A C 1
ATOM 1852 O O . ASP A 1 226 ? -14.004 -3.738 5.373 1.00 69.06 226 ASP A O 1
ATOM 1856 N N . VAL A 1 227 ? -13.847 -1.802 6.478 1.00 67.31 227 VAL A N 1
ATOM 1857 C CA . VAL A 1 227 ? -12.558 -1.386 5.897 1.00 67.31 227 VAL A CA 1
ATOM 1858 C C . VAL A 1 227 ? -11.415 -2.225 6.453 1.00 67.31 227 VAL A C 1
ATOM 1860 O O . VAL A 1 227 ? -11.118 -2.164 7.646 1.00 67.31 227 VAL A O 1
ATOM 1863 N N . CYS A 1 228 ? -10.725 -2.976 5.599 1.00 63.72 228 CYS A N 1
ATOM 1864 C CA . CYS A 1 228 ? -9.773 -3.976 6.076 1.00 63.72 228 CYS A CA 1
ATOM 1865 C C . CYS A 1 228 ? -8.492 -3.351 6.667 1.00 63.72 228 CYS A C 1
ATOM 1867 O O . CYS A 1 228 ? -8.096 -3.686 7.784 1.00 63.72 228 CYS A O 1
ATOM 1869 N N . PHE A 1 229 ? -7.864 -2.402 5.959 1.00 68.19 229 PHE A N 1
ATOM 1870 C CA . PHE A 1 229 ? -6.673 -1.691 6.442 1.00 68.19 229 PHE A CA 1
ATOM 1871 C C . PHE A 1 229 ? -6.426 -0.338 5.749 1.00 68.19 229 PHE A C 1
ATOM 1873 O O . PHE A 1 229 ? -6.509 -0.287 4.520 1.00 68.19 229 PHE A O 1
ATOM 1880 N N . ALA A 1 230 ? -5.980 0.682 6.509 1.00 62.66 230 ALA A N 1
ATOM 1881 C CA . ALA A 1 230 ? -5.260 1.853 5.977 1.00 62.66 230 ALA A CA 1
ATOM 1882 C C . ALA A 1 230 ? -4.433 2.677 6.994 1.00 62.66 230 ALA A C 1
ATOM 1884 O O . ALA A 1 230 ? -4.303 2.284 8.141 1.00 62.66 230 ALA A O 1
ATOM 1885 N N . GLY A 1 231 ? -3.913 3.851 6.602 1.00 63.25 231 GLY A N 1
ATOM 1886 C CA . GLY A 1 231 ? -3.408 4.905 7.504 1.00 63.25 231 GLY A CA 1
ATOM 1887 C C . GLY A 1 231 ? -4.161 6.232 7.305 1.00 63.25 231 GLY A C 1
ATOM 1888 O O . GLY A 1 231 ? -4.722 6.450 6.238 1.00 63.25 231 GLY A O 1
ATOM 1889 N N . TYR A 1 232 ? -4.186 7.127 8.304 1.00 57.66 232 TYR A N 1
ATOM 1890 C CA . TYR A 1 232 ? -4.930 8.408 8.258 1.00 57.66 232 TYR A CA 1
ATOM 1891 C C . TYR A 1 232 ? -6.463 8.272 8.116 1.00 57.66 232 TYR A C 1
ATOM 1893 O O . TYR A 1 232 ? -7.108 9.108 7.486 1.00 57.66 232 TYR A O 1
ATOM 1901 N N . LEU A 1 233 ? -7.079 7.245 8.713 1.00 63.19 233 LEU A N 1
ATOM 1902 C CA . LEU A 1 233 ? -8.521 7.009 8.552 1.00 63.19 233 LEU 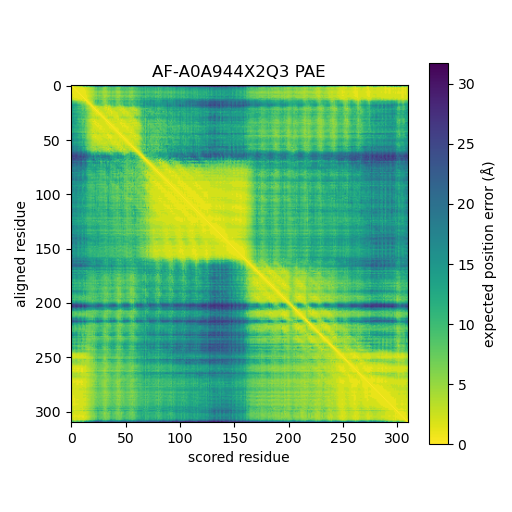A CA 1
ATOM 1903 C C . LEU A 1 233 ? -9.334 8.017 9.352 1.00 63.19 233 LEU A C 1
ATOM 1905 O O . LEU A 1 233 ? -9.508 7.908 10.571 1.00 63.19 233 LEU A O 1
ATOM 1909 N N . ASN A 1 234 ? -9.892 8.965 8.616 1.00 57.47 234 ASN A N 1
ATOM 1910 C CA . ASN A 1 234 ? -10.986 9.786 9.075 1.00 57.47 234 ASN A CA 1
ATOM 1911 C C . ASN A 1 234 ? -12.294 8.992 8.914 1.00 57.47 234 ASN A C 1
ATOM 1913 O O . ASN A 1 234 ? -12.721 8.722 7.796 1.00 57.47 234 ASN A O 1
ATOM 1917 N N . ASN A 1 235 ? -12.933 8.634 10.032 1.00 60.88 235 ASN A N 1
ATOM 1918 C CA . ASN A 1 235 ? -14.293 8.085 10.067 1.00 60.88 235 ASN A CA 1
ATOM 1919 C C . ASN A 1 235 ? -14.541 6.869 9.139 1.00 60.88 235 ASN A C 1
ATOM 1921 O O . ASN A 1 235 ? -15.261 6.958 8.145 1.00 60.88 235 ASN A O 1
ATOM 1925 N N . CYS A 1 236 ? -13.993 5.712 9.504 1.00 61.03 236 CYS A N 1
ATOM 1926 C CA . CYS A 1 236 ? -14.419 4.416 8.966 1.00 61.03 236 CYS A CA 1
ATOM 1927 C C . CYS A 1 236 ? -15.014 3.576 10.109 1.00 61.03 236 CYS A C 1
ATOM 1929 O O . CYS A 1 236 ? -14.652 3.782 11.267 1.00 61.03 236 CYS A O 1
ATOM 1931 N N . HIS A 1 237 ? -15.927 2.652 9.803 1.00 61.88 237 HIS A N 1
ATOM 1932 C CA . HIS A 1 237 ? -16.650 1.842 10.800 1.00 61.88 237 HIS A CA 1
ATOM 1933 C C . HIS A 1 237 ? -16.650 0.377 10.391 1.00 61.88 237 HIS A C 1
ATOM 1935 O O . HIS A 1 237 ? -16.560 0.069 9.204 1.00 61.88 237 HIS A O 1
ATOM 1941 N N . HIS A 1 238 ? -16.655 -0.507 11.391 1.00 64.62 238 HIS A N 1
ATOM 1942 C CA . HIS A 1 238 ? -16.196 -1.893 11.228 1.00 64.62 238 HIS A CA 1
ATOM 1943 C C . HIS A 1 238 ? -14.827 -1.971 10.547 1.00 64.62 238 HIS A C 1
ATOM 1945 O O . HIS A 1 238 ? -14.522 -2.925 9.834 1.00 64.62 238 HIS A O 1
ATOM 1951 N N . ILE A 1 239 ? -13.981 -0.957 10.769 1.00 60.19 239 ILE A N 1
ATOM 1952 C CA . ILE A 1 239 ? -12.588 -1.073 10.366 1.00 60.19 239 ILE A CA 1
ATOM 1953 C C . ILE A 1 239 ? -12.047 -2.332 11.031 1.00 60.19 239 ILE A C 1
ATOM 1955 O O . ILE A 1 239 ? -12.314 -2.540 12.221 1.00 60.19 239 ILE A O 1
ATOM 1959 N N . TYR A 1 240 ? -11.259 -3.103 10.297 1.00 59.72 240 TYR A N 1
ATOM 1960 C CA . TYR A 1 240 ? -10.402 -4.125 10.868 1.00 59.72 240 TYR A CA 1
ATOM 1961 C C . TYR A 1 240 ? -9.045 -3.575 11.283 1.00 59.72 240 TYR A C 1
ATOM 1963 O O . TYR A 1 240 ? -8.524 -4.068 12.272 1.00 59.72 240 TYR A O 1
ATOM 1971 N N . TRP A 1 241 ? -8.512 -2.533 10.624 1.00 62.12 241 TRP A N 1
ATOM 1972 C CA . TRP A 1 241 ? -7.279 -1.829 11.009 1.00 62.12 241 TRP A CA 1
ATOM 1973 C C . TRP A 1 241 ? -7.104 -0.438 10.321 1.00 62.12 241 TRP A C 1
ATOM 1975 O O . TRP A 1 241 ? -7.502 -0.239 9.183 1.00 62.12 241 TRP A O 1
ATOM 1985 N N . ALA A 1 242 ? -6.496 0.548 10.996 1.00 58.72 242 ALA A N 1
ATOM 1986 C CA . ALA A 1 242 ? -6.189 1.916 10.512 1.00 58.72 242 ALA A CA 1
ATOM 1987 C C . ALA A 1 242 ? -4.735 2.380 10.856 1.00 58.72 242 ALA A C 1
ATOM 1989 O O . ALA A 1 242 ? -3.905 1.518 11.121 1.00 58.72 242 ALA A O 1
ATOM 1990 N N . ASP A 1 243 ? -4.405 3.694 10.850 1.00 63.38 243 ASP A N 1
ATOM 1991 C CA . ASP A 1 243 ? -3.334 4.311 11.681 1.00 63.38 243 ASP A CA 1
ATOM 1992 C C . ASP A 1 243 ? -3.486 5.840 11.912 1.00 63.38 243 ASP A C 1
ATOM 1994 O O . ASP A 1 243 ? -4.357 6.469 11.304 1.00 63.38 243 ASP A O 1
ATOM 1998 N N . TYR A 1 244 ? -2.712 6.401 12.863 1.00 52.94 244 TYR A N 1
ATOM 1999 C CA . TYR A 1 244 ? -2.937 7.520 13.837 1.00 52.94 244 TYR A CA 1
ATOM 2000 C C . TYR A 1 244 ? -3.750 7.391 15.277 1.00 52.94 244 TYR A C 1
ATOM 2002 O O . TYR A 1 244 ? -3.008 8.207 15.938 1.00 52.94 244 TYR A O 1
ATOM 2010 N N . ILE A 1 245 ? -5.853 5.877 16.045 1.00 56.19 245 ILE A N 1
ATOM 2011 C CA . ILE A 1 245 ? -6.826 5.574 17.160 1.00 56.19 245 ILE A CA 1
ATOM 2012 C C . ILE A 1 245 ? -6.266 5.065 18.526 1.00 56.19 245 ILE A C 1
ATOM 2014 O O . ILE A 1 245 ? -5.297 5.635 19.012 1.00 56.19 245 ILE A O 1
ATOM 2018 N N . SER A 1 246 ? -6.911 4.156 19.301 1.00 61.31 246 SER A N 1
ATOM 2019 C CA . SER A 1 246 ? -6.406 3.729 20.653 1.00 61.31 246 SER A CA 1
ATOM 2020 C C . SER A 1 246 ? -7.090 2.534 21.395 1.00 61.31 246 SER A C 1
ATOM 2022 O O . SER A 1 246 ? -8.244 2.686 21.769 1.00 61.31 246 SER A O 1
ATOM 2024 N N . ASP A 1 247 ? -6.322 1.465 21.708 1.00 57.00 247 ASP A N 1
ATOM 2025 C CA . ASP A 1 247 ? -6.490 -0.027 21.947 1.00 57.00 247 ASP A CA 1
ATOM 2026 C C . ASP A 1 247 ? -7.743 -0.741 22.470 1.00 57.00 247 ASP A C 1
ATOM 2028 O O . ASP A 1 247 ? -8.044 -0.663 23.659 1.00 57.00 247 ASP A O 1
ATOM 2032 N N . CYS A 1 248 ? -8.423 -1.530 21.622 1.00 68.31 248 CYS A N 1
ATOM 2033 C CA . CYS A 1 248 ? -9.778 -1.999 21.895 1.00 68.31 248 CYS A CA 1
ATOM 2034 C C . CYS A 1 248 ? -10.226 -3.357 21.301 1.00 68.31 248 CYS A C 1
ATOM 2036 O O . CYS A 1 248 ? -10.027 -3.623 20.121 1.00 68.31 248 CYS A O 1
ATOM 2038 N N . ASP A 1 249 ? -10.973 -4.141 22.103 1.00 71.38 249 ASP A N 1
ATOM 2039 C CA . ASP A 1 249 ? -11.579 -5.455 21.763 1.00 71.38 249 ASP A CA 1
ATOM 2040 C C . ASP A 1 249 ? -13.121 -5.456 21.814 1.00 71.38 249 ASP A C 1
ATOM 2042 O O . ASP A 1 249 ? -13.726 -4.776 22.651 1.00 71.38 249 ASP A O 1
ATOM 2046 N N . TRP A 1 250 ? -13.726 -6.261 20.926 1.00 70.12 250 TRP A N 1
ATOM 2047 C CA . TRP A 1 250 ? -15.063 -6.079 20.352 1.00 70.12 250 TRP A CA 1
ATOM 2048 C C . TRP A 1 250 ? -15.255 -4.634 19.957 1.00 70.12 250 TRP A C 1
ATOM 2050 O O . TRP A 1 250 ? -16.175 -3.941 20.339 1.00 70.12 250 TRP A O 1
ATOM 2060 N N . CYS A 1 251 ? -14.261 -4.138 19.262 1.00 72.31 251 CYS A N 1
ATOM 2061 C CA . CYS A 1 251 ? -14.118 -2.739 19.022 1.00 72.31 251 CYS A CA 1
ATOM 2062 C C . CYS A 1 251 ? -13.300 -2.573 17.783 1.00 72.31 251 CYS A C 1
ATOM 2064 O O . CYS A 1 251 ? -12.755 -3.511 17.203 1.00 72.31 251 CYS A O 1
ATOM 2066 N N . THR A 1 252 ? -13.168 -1.314 17.443 1.00 64.50 252 THR A N 1
ATOM 2067 C CA . THR A 1 252 ? -12.238 -0.899 16.445 1.00 64.50 252 THR A CA 1
ATOM 2068 C C . THR A 1 252 ? -11.471 0.271 17.095 1.00 64.50 252 THR A C 1
ATOM 2070 O O . THR A 1 252 ? -12.079 1.278 17.444 1.00 64.50 252 THR A O 1
ATOM 2073 N N . SER A 1 253 ? -10.193 0.030 17.483 1.00 59.28 253 SER A N 1
ATOM 2074 C CA . SER A 1 253 ? -9.155 0.978 17.999 1.00 59.28 253 SER A CA 1
ATOM 2075 C C . SER A 1 253 ? -7.791 0.303 18.341 1.00 59.28 253 SER A C 1
ATOM 2077 O O . SER A 1 253 ? -7.848 -0.666 19.075 1.00 59.28 253 SER A O 1
ATOM 2079 N N . ILE A 1 254 ? -6.583 0.793 17.943 1.00 67.25 254 ILE A N 1
ATOM 2080 C CA . ILE A 1 254 ? -5.296 0.634 18.726 1.00 67.25 254 ILE A CA 1
ATOM 2081 C C . ILE A 1 254 ? -4.295 1.816 19.011 1.00 67.25 254 ILE A C 1
ATOM 2083 O O . ILE A 1 254 ? -3.696 1.722 20.086 1.00 67.25 254 ILE A O 1
ATOM 2087 N N . TRP A 1 255 ? -4.098 2.917 18.233 1.00 67.38 255 TRP A N 1
ATOM 2088 C CA . TRP A 1 255 ? -2.869 3.774 18.361 1.00 67.38 255 TRP A CA 1
ATOM 2089 C C . TRP A 1 255 ? -2.407 4.160 19.777 1.00 67.38 255 TRP A C 1
ATOM 2091 O O . TRP A 1 255 ? -3.148 4.649 20.632 1.00 67.38 255 TRP A O 1
ATOM 2101 N N . ASP A 1 256 ? -1.098 4.022 19.978 1.00 68.00 256 ASP A N 1
ATOM 2102 C CA . ASP A 1 256 ? -0.362 4.391 21.185 1.00 68.00 256 ASP A CA 1
ATOM 2103 C C . ASP A 1 256 ? -0.933 3.812 22.505 1.00 68.00 256 ASP A C 1
ATOM 2105 O O . ASP A 1 256 ? -0.662 4.360 23.582 1.00 68.00 256 ASP A O 1
ATOM 2109 N N . CYS A 1 257 ? -1.761 2.755 22.469 1.00 72.00 257 CYS A N 1
ATOM 2110 C CA . CYS A 1 257 ? -2.688 2.462 23.569 1.00 72.00 257 CYS A CA 1
ATOM 2111 C C . CYS A 1 257 ? -2.816 1.039 24.075 1.00 72.00 257 CYS A C 1
ATOM 2113 O O . CYS A 1 257 ? -2.093 0.133 23.672 1.00 72.00 257 CYS A O 1
ATOM 2115 N N . ARG A 1 258 ? -3.626 0.963 25.147 1.00 62.34 258 ARG A N 1
ATOM 2116 C CA . ARG A 1 258 ? -3.594 -0.082 26.163 1.00 62.34 258 ARG A CA 1
ATOM 2117 C C . ARG A 1 258 ? -5.003 -0.280 26.767 1.00 62.34 258 ARG A C 1
ATOM 2119 O O . ARG A 1 258 ? -5.571 0.654 27.326 1.00 62.34 258 ARG A O 1
ATOM 2126 N N . LYS A 1 259 ? -5.515 -1.511 26.758 1.00 84.69 259 LYS A N 1
ATOM 2127 C CA . LYS A 1 259 ? -6.593 -2.064 27.607 1.00 84.69 259 LYS A CA 1
ATOM 2128 C C . LYS A 1 259 ? -7.908 -1.274 27.592 1.00 84.69 259 LYS A C 1
ATOM 2130 O O . LYS A 1 259 ? -8.210 -0.569 28.559 1.00 84.69 259 LYS A O 1
ATOM 2135 N N . CYS A 1 260 ? -8.722 -1.446 26.551 1.00 82.56 260 CYS A N 1
ATOM 2136 C CA . CYS A 1 260 ? -9.989 -0.729 26.410 1.00 82.56 260 CYS A CA 1
ATOM 2137 C C . CYS A 1 260 ? -11.123 -1.640 25.849 1.00 82.56 260 CYS A C 1
ATOM 2139 O O . CYS A 1 260 ? -11.320 -1.756 24.646 1.00 82.56 260 CYS A O 1
ATOM 2141 N N . PHE A 1 261 ? -11.908 -2.301 26.709 1.00 89.00 261 PHE A N 1
ATOM 2142 C CA . PHE A 1 261 ? -12.917 -3.298 26.288 1.00 89.00 261 PHE A CA 1
ATOM 2143 C C . PHE A 1 261 ? -14.332 -2.718 26.079 1.00 89.00 261 PHE A C 1
ATOM 2145 O O . PHE A 1 261 ? -14.909 -2.143 27.009 1.00 89.00 261 PHE A O 1
ATOM 2152 N N . GLY A 1 262 ? -14.903 -2.866 24.874 1.00 78.44 262 GLY A N 1
ATOM 2153 C CA . GLY A 1 262 ? -16.088 -2.085 24.474 1.00 78.44 262 GLY A CA 1
ATOM 2154 C C . GLY A 1 262 ? -15.816 -0.576 24.405 1.00 78.44 262 GLY A C 1
ATOM 2155 O O . GLY A 1 262 ? -16.731 0.235 24.496 1.00 78.44 262 GLY A O 1
ATOM 2156 N N . CYS A 1 263 ? -14.538 -0.208 24.352 1.00 81.62 263 CYS A N 1
ATOM 2157 C CA . CYS A 1 263 ? -14.007 1.145 24.427 1.00 81.62 263 CYS A CA 1
ATOM 2158 C C . CYS A 1 263 ? -13.263 1.526 23.158 1.00 81.62 263 CYS A C 1
ATOM 2160 O O . CYS A 1 263 ? -13.104 0.656 22.323 1.00 81.62 263 CYS A O 1
ATOM 2162 N N . ILE A 1 264 ? -12.813 2.779 23.003 1.00 75.56 264 ILE A N 1
ATOM 2163 C CA . ILE A 1 264 ? -12.592 3.351 21.668 1.00 75.56 264 ILE A CA 1
ATOM 2164 C C . ILE A 1 264 ? -11.901 4.730 21.693 1.00 75.56 264 ILE A C 1
ATOM 2166 O O . ILE A 1 264 ? -12.119 5.507 22.626 1.00 75.56 264 ILE A O 1
ATOM 2170 N N . TYR A 1 265 ? -11.106 5.055 20.656 1.00 67.50 265 TYR A N 1
ATOM 2171 C CA . TYR A 1 265 ? -10.458 6.369 20.410 1.00 67.50 265 TYR A CA 1
ATOM 2172 C C . TYR A 1 265 ? -9.698 6.981 21.630 1.00 67.50 265 TYR A C 1
ATOM 2174 O O . TYR A 1 265 ? -9.587 8.196 21.801 1.00 67.50 265 TYR A O 1
ATOM 2182 N N . MET A 1 266 ? -9.156 6.146 22.517 1.00 75.50 266 MET A N 1
ATOM 2183 C CA . MET A 1 266 ? -8.634 6.516 23.842 1.00 75.50 266 MET A CA 1
ATOM 2184 C C . MET A 1 266 ? -7.121 6.939 23.952 1.00 75.50 266 MET A C 1
ATOM 2186 O O . MET A 1 266 ? -6.390 6.334 24.734 1.00 75.50 266 MET A O 1
ATOM 2190 N N . LYS A 1 267 ? -6.600 7.948 23.219 1.00 74.12 267 LYS A N 1
ATOM 2191 C CA . LYS A 1 267 ? -5.128 8.123 22.955 1.00 74.12 267 LYS A CA 1
ATOM 2192 C C . LYS A 1 267 ? -4.205 8.272 24.191 1.00 74.12 267 LYS A C 1
ATOM 2194 O O . LYS A 1 267 ? -4.406 9.130 25.058 1.00 74.12 267 LYS A O 1
ATOM 2199 N N . ASN A 1 268 ? -3.125 7.479 24.206 1.00 78.50 268 ASN A N 1
ATOM 2200 C CA . ASN A 1 268 ? -2.172 7.233 25.308 1.00 78.50 268 ASN A CA 1
ATOM 2201 C C . ASN A 1 268 ? -2.810 7.042 26.713 1.00 78.50 268 ASN A C 1
ATOM 2203 O O . ASN A 1 268 ? -2.417 7.717 27.667 1.00 78.50 268 ASN A O 1
ATOM 2207 N N . LYS A 1 269 ? -3.803 6.149 26.865 1.00 82.31 269 LYS A N 1
ATOM 2208 C CA . LYS A 1 269 ? -4.470 5.809 28.149 1.00 82.31 269 LYS A CA 1
ATOM 2209 C C . LYS A 1 269 ? -4.469 4.284 28.426 1.00 82.31 269 LYS A C 1
ATOM 2211 O O . LYS A 1 269 ? -3.916 3.519 27.641 1.00 82.31 269 LYS A O 1
ATOM 2216 N N . GLU A 1 270 ? -5.042 3.849 29.562 1.00 85.94 270 GLU A N 1
ATOM 2217 C CA . GLU A 1 270 ? -5.003 2.448 30.044 1.00 85.94 270 GLU A CA 1
ATOM 2218 C C . GLU A 1 270 ? -6.124 2.084 31.060 1.00 85.94 270 GLU A C 1
ATOM 2220 O O . GLU A 1 270 ? -6.465 2.923 31.895 1.00 85.94 270 GLU A O 1
ATOM 2225 N N . TYR A 1 271 ? -6.555 0.808 31.091 1.00 93.31 271 TYR A N 1
ATOM 2226 C CA . TYR A 1 271 ? -7.447 0.123 32.066 1.00 93.31 271 TYR A CA 1
ATOM 2227 C C . TYR A 1 271 ? -8.931 0.491 31.978 1.00 93.31 271 TYR A C 1
ATOM 2229 O O . TYR A 1 271 ? -9.630 0.587 32.989 1.00 93.31 271 TYR A O 1
ATOM 2237 N N . CYS A 1 272 ? -9.425 0.682 30.761 1.00 88.00 272 CYS A N 1
ATOM 2238 C CA . CYS A 1 272 ? -10.771 1.164 30.522 1.00 88.00 272 CYS A CA 1
ATOM 2239 C C . CYS A 1 272 ? -11.772 0.065 30.129 1.00 88.00 272 CYS A C 1
ATOM 2241 O O . CYS A 1 272 ? -11.500 -0.781 29.277 1.00 88.00 272 CYS A O 1
ATOM 2243 N N . ILE A 1 273 ? -12.969 0.127 30.712 1.00 93.88 273 ILE A N 1
ATOM 2244 C CA . ILE A 1 273 ? -14.175 -0.562 30.224 1.00 93.88 273 ILE A CA 1
ATOM 2245 C C . ILE A 1 273 ? -15.205 0.531 29.938 1.00 93.88 273 ILE A C 1
ATOM 2247 O O . ILE A 1 273 ? -15.399 1.424 30.762 1.00 93.88 273 ILE A O 1
ATOM 2251 N N . LEU A 1 274 ? -15.814 0.509 28.753 1.00 90.31 274 LEU A N 1
ATOM 2252 C CA . LEU A 1 274 ? -16.658 1.582 28.217 1.00 90.31 274 LEU A CA 1
ATOM 2253 C C . LEU A 1 274 ? -16.050 2.999 28.437 1.00 90.31 274 LEU A C 1
ATOM 2255 O O . LEU A 1 274 ? -16.634 3.852 29.107 1.00 90.31 274 LEU A O 1
ATOM 2259 N N . ASN A 1 275 ? -14.831 3.218 27.921 1.00 91.12 275 ASN A N 1
ATOM 2260 C CA . ASN A 1 275 ? -13.977 4.419 28.052 1.00 91.12 275 ASN A CA 1
ATOM 2261 C C . ASN A 1 275 ? -13.683 4.922 29.489 1.00 91.12 275 ASN A C 1
ATOM 2263 O O . ASN A 1 275 ? -13.226 6.055 29.655 1.00 91.12 275 ASN A O 1
ATOM 2267 N N . LYS A 1 276 ? -13.887 4.111 30.539 1.00 94.12 276 LYS A N 1
ATOM 2268 C CA . LYS A 1 276 ? -13.671 4.513 31.948 1.00 94.12 276 LYS A CA 1
ATOM 2269 C C . LYS A 1 276 ? -12.635 3.655 32.659 1.00 94.12 276 LYS A C 1
ATOM 2271 O O . LYS A 1 276 ? -12.767 2.437 32.638 1.00 94.12 276 LYS A O 1
ATOM 2276 N N . LYS A 1 277 ? -11.659 4.282 33.331 1.00 95.12 277 LYS A N 1
ATOM 2277 C CA . LYS A 1 277 ? -10.592 3.580 34.063 1.00 95.12 277 LYS A CA 1
ATOM 2278 C C . LYS A 1 277 ? -11.115 2.950 35.362 1.00 95.12 277 LYS A C 1
ATOM 2280 O O . LYS A 1 277 ? -11.793 3.629 36.129 1.00 95.12 277 LYS A O 1
ATOM 2285 N N . TYR A 1 278 ? -10.753 1.691 35.610 1.00 95.94 278 TYR A N 1
ATOM 2286 C CA . TYR A 1 278 ? -11.118 0.912 36.806 1.00 95.94 278 TYR A CA 1
ATOM 2287 C C . TYR A 1 278 ? -9.893 0.500 37.634 1.00 95.94 278 TYR A C 1
ATOM 2289 O O . TYR A 1 278 ? -8.756 0.626 37.167 1.00 95.94 278 TYR A O 1
ATOM 2297 N N . SER A 1 279 ? -10.116 -0.009 38.853 1.00 95.69 279 SER A N 1
ATOM 2298 C CA . SER A 1 279 ? -9.089 -0.796 39.545 1.00 95.69 279 SER A CA 1
ATOM 2299 C C . SER A 1 279 ? -8.999 -2.214 38.963 1.00 95.69 279 SER A C 1
ATOM 2301 O O . SER A 1 279 ? -9.916 -2.701 38.300 1.00 95.69 279 SER A O 1
ATOM 2303 N N . GLU A 1 280 ? -7.868 -2.873 39.204 1.00 92.06 280 GLU A N 1
ATOM 2304 C CA . GLU A 1 280 ? -7.502 -4.159 38.602 1.00 92.06 280 GLU A CA 1
ATOM 2305 C C . GLU A 1 280 ? -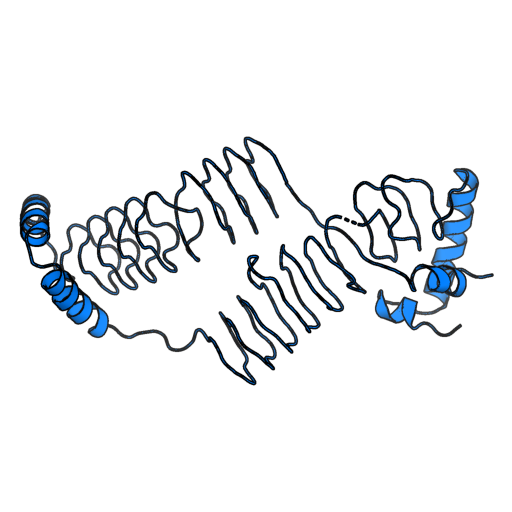8.558 -5.249 38.854 1.00 92.06 280 GLU A C 1
ATOM 2307 O O . GLU A 1 280 ? -9.147 -5.778 37.912 1.00 92.06 280 GLU A O 1
ATOM 2312 N N . LYS A 1 281 ? -8.901 -5.489 40.125 1.00 94.56 281 LYS A N 1
ATOM 2313 C CA . LYS A 1 281 ? -9.864 -6.525 40.527 1.00 94.56 281 LYS A CA 1
ATOM 2314 C C . LYS A 1 281 ? -11.304 -6.255 40.051 1.00 94.56 281 LYS A C 1
ATOM 2316 O O . LYS A 1 281 ? -12.094 -7.183 39.918 1.00 94.56 281 LYS A O 1
ATOM 2321 N N . GLU A 1 282 ? -11.655 -5.001 39.759 1.00 93.25 282 GLU A N 1
ATOM 2322 C CA . GLU A 1 282 ? -12.977 -4.633 39.226 1.00 93.25 282 GLU A CA 1
ATOM 2323 C C . GLU A 1 282 ? -13.075 -4.848 37.708 1.00 93.25 282 GLU A C 1
ATOM 2325 O O . GLU A 1 282 ? -14.111 -5.297 37.210 1.00 93.25 282 GLU A O 1
ATOM 2330 N N . TYR A 1 283 ? -11.996 -4.562 36.969 1.00 95.06 283 TYR A N 1
ATOM 2331 C CA . TYR A 1 283 ? -11.923 -4.782 35.520 1.00 95.06 283 TYR A CA 1
ATOM 2332 C C . TYR A 1 283 ? -12.150 -6.268 35.176 1.00 95.06 283 TYR A C 1
ATOM 2334 O O . TYR A 1 283 ? -12.903 -6.613 34.256 1.00 95.06 283 TYR A O 1
ATOM 2342 N N . GLU A 1 284 ? -11.535 -7.163 35.952 1.00 86.94 284 GLU A N 1
ATOM 2343 C CA . GLU A 1 284 ? -11.623 -8.618 35.779 1.00 86.94 284 GLU A CA 1
ATOM 2344 C C . GLU A 1 284 ? -13.027 -9.189 36.036 1.00 86.94 284 GLU A C 1
ATOM 2346 O O . GLU A 1 284 ? -13.500 -10.055 35.291 1.00 86.94 284 GLU A O 1
ATOM 2351 N N . GLU A 1 285 ? -13.712 -8.724 37.084 1.00 95.44 285 GLU A N 1
ATOM 2352 C CA . GLU A 1 285 ? -15.037 -9.236 37.454 1.00 95.44 285 GLU A CA 1
ATOM 2353 C C . GLU A 1 285 ? -16.141 -8.703 36.518 1.00 95.44 285 GLU A C 1
ATOM 2355 O O . GLU A 1 285 ? -17.073 -9.439 36.173 1.00 95.44 285 GLU A O 1
ATOM 2360 N N . LEU A 1 286 ? -16.010 -7.465 36.018 1.00 91.75 286 LEU A N 1
ATOM 2361 C CA . LEU A 1 286 ? -16.950 -6.883 35.051 1.00 91.75 286 LEU A CA 1
ATOM 2362 C C . LEU A 1 286 ? -16.854 -7.541 33.666 1.00 91.75 286 LEU A C 1
ATOM 2364 O O . LEU A 1 286 ? -17.875 -7.975 33.129 1.00 91.75 286 LEU A O 1
ATOM 2368 N N . THR A 1 287 ? -15.653 -7.678 33.094 1.00 92.88 287 THR A N 1
ATOM 2369 C CA . THR A 1 287 ? -15.482 -8.254 31.741 1.00 92.88 287 THR A CA 1
ATOM 2370 C C . THR A 1 287 ? -15.977 -9.705 31.628 1.00 92.88 287 THR A C 1
ATOM 2372 O O . THR A 1 287 ? -16.600 -10.062 30.623 1.00 92.88 287 THR A O 1
ATOM 2375 N N . LYS A 1 288 ? -15.804 -10.527 32.677 1.00 86.81 288 LYS A N 1
ATOM 2376 C CA . LYS A 1 288 ? -16.344 -11.904 32.755 1.00 86.81 288 LYS A CA 1
ATOM 2377 C C . LYS A 1 288 ? -17.865 -11.967 32.641 1.00 86.81 288 LYS A C 1
ATOM 2379 O O . LYS A 1 288 ? -18.396 -12.788 31.895 1.00 86.81 288 LYS A O 1
ATOM 2384 N N . LYS A 1 289 ? -18.568 -11.102 33.376 1.00 94.25 289 LYS A N 1
ATOM 2385 C CA . LYS A 1 289 ? -20.034 -10.976 33.316 1.00 94.25 289 LYS A CA 1
ATOM 2386 C C . LYS A 1 289 ? -20.484 -10.536 31.923 1.00 94.25 289 LYS A C 1
ATOM 2388 O O . LYS A 1 289 ? -21.476 -11.028 31.395 1.00 94.25 289 LYS A O 1
ATOM 2393 N N . TYR A 1 290 ? -19.726 -9.612 31.350 1.00 92.12 290 TYR A N 1
ATOM 2394 C CA . TYR A 1 290 ? -20.046 -8.914 30.121 1.00 92.12 290 TYR A CA 1
ATOM 2395 C C . TYR A 1 290 ? -19.970 -9.808 28.871 1.00 92.12 290 TYR A C 1
ATOM 2397 O O . TYR A 1 290 ? -20.911 -9.810 28.077 1.00 92.12 290 TYR A O 1
ATOM 2405 N N . LYS A 1 291 ? -18.939 -10.654 28.724 1.00 90.69 291 LYS A N 1
ATOM 2406 C CA . LYS A 1 291 ? -18.837 -11.562 27.560 1.00 90.69 291 LYS A CA 1
ATOM 2407 C C . LYS A 1 291 ? -19.882 -12.686 27.539 1.00 90.69 291 LYS A C 1
ATOM 2409 O O . LYS A 1 291 ? -20.305 -13.066 26.451 1.00 90.69 291 LYS A O 1
ATOM 2414 N N . LYS A 1 292 ? -20.352 -13.178 28.697 1.00 89.50 292 LYS A N 1
ATOM 2415 C CA . LYS A 1 292 ? -21.446 -14.171 28.733 1.00 89.50 292 LYS A CA 1
ATOM 2416 C C . LYS A 1 292 ? -22.731 -13.623 28.100 1.00 89.50 292 LYS A C 1
ATOM 2418 O O . LYS A 1 292 ? -23.427 -14.349 27.402 1.00 89.50 292 LYS A O 1
ATOM 2423 N N . GLU A 1 293 ? -23.008 -12.339 28.306 1.00 90.38 293 GLU A N 1
ATOM 2424 C CA . GLU A 1 293 ? -24.221 -11.703 27.800 1.00 90.38 293 GLU A CA 1
ATOM 2425 C C . GLU A 1 293 ? -24.285 -11.699 26.265 1.00 90.38 293 GLU A C 1
ATOM 2427 O O . GLU A 1 293 ? -25.313 -12.064 25.708 1.00 90.38 293 GLU A O 1
ATOM 2432 N N . LEU A 1 294 ? -23.177 -11.378 25.579 1.00 90.88 294 LEU A N 1
ATOM 2433 C CA . LEU A 1 294 ? -23.127 -11.391 24.108 1.00 90.88 294 LEU A CA 1
ATOM 2434 C C . LEU A 1 294 ? -23.386 -12.785 23.509 1.00 90.88 294 LEU A C 1
ATOM 2436 O O . LEU A 1 294 ? -23.898 -12.910 22.396 1.00 90.88 294 LEU A O 1
ATOM 2440 N N . LEU A 1 295 ? -22.992 -13.832 24.238 1.00 84.69 295 LEU A N 1
ATOM 2441 C CA . LEU A 1 295 ? -23.031 -15.213 23.767 1.00 84.69 295 LEU A CA 1
ATOM 2442 C C . LEU A 1 295 ? -24.407 -15.853 23.973 1.00 84.69 295 LEU A C 1
ATOM 2444 O O . LEU A 1 295 ? -24.934 -16.457 23.043 1.00 84.69 295 LEU A O 1
ATOM 2448 N N . ASP A 1 296 ? -25.014 -15.651 25.148 1.00 92.44 296 ASP A N 1
ATOM 2449 C CA . ASP A 1 296 ? -26.396 -16.069 25.439 1.00 92.44 296 ASP A CA 1
ATOM 2450 C C . ASP A 1 296 ? -27.421 -15.348 24.519 1.00 92.44 296 ASP A C 1
ATOM 2452 O O . ASP A 1 296 ? -28.586 -15.740 24.454 1.00 92.44 296 ASP A O 1
ATOM 2456 N N . ALA A 1 297 ? -26.981 -14.305 23.802 1.00 86.69 297 ALA A N 1
ATOM 2457 C CA . ALA A 1 297 ? -27.727 -13.535 22.810 1.00 86.69 297 ALA A CA 1
ATOM 2458 C C . ALA A 1 297 ? -27.644 -14.079 21.361 1.00 86.69 297 ALA A C 1
ATOM 2460 O O . ALA A 1 297 ? -28.661 -14.113 20.673 1.00 86.69 297 ALA A O 1
ATOM 2461 N N . GLY A 1 298 ? -26.473 -14.524 20.880 1.00 88.56 298 GLY A N 1
ATOM 2462 C CA . GLY A 1 298 ? -26.302 -15.039 19.501 1.00 88.56 298 GLY A CA 1
ATOM 2463 C C . GLY A 1 298 ? -25.667 -14.058 18.500 1.00 88.56 298 GLY A C 1
ATOM 2464 O O . GLY A 1 298 ? -26.067 -13.991 17.338 1.00 88.56 298 GLY A O 1
ATOM 2465 N N . ILE A 1 299 ? -24.682 -13.299 18.975 1.00 85.12 299 ILE A N 1
ATOM 2466 C CA . ILE A 1 299 ? -23.971 -12.206 18.293 1.00 85.12 299 ILE A CA 1
ATOM 2467 C C . ILE A 1 299 ? -22.695 -12.714 17.593 1.00 85.12 299 ILE A C 1
ATOM 2469 O O . ILE A 1 299 ? -22.027 -13.581 18.155 1.00 85.12 299 ILE A O 1
ATOM 2473 N N . GLN A 1 300 ? -22.343 -12.206 16.397 1.00 72.44 300 GLN A N 1
ATOM 2474 C CA . GLN A 1 300 ? -21.400 -12.902 15.491 1.00 72.44 300 GLN A CA 1
ATOM 2475 C C . GLN A 1 300 ? -20.254 -12.050 14.893 1.00 72.44 300 GLN A C 1
ATOM 2477 O O . GLN A 1 300 ? -19.148 -12.564 14.753 1.00 72.44 300 GLN A O 1
ATOM 2482 N N . ASP A 1 301 ? -20.465 -10.768 14.589 1.00 71.56 301 ASP A N 1
ATOM 2483 C CA . ASP A 1 301 ? -19.504 -9.851 13.937 1.00 71.56 301 ASP A CA 1
ATOM 2484 C C . ASP A 1 301 ? -19.727 -8.383 14.378 1.00 71.56 301 ASP A C 1
ATOM 2486 O O . ASP A 1 301 ? -20.745 -8.083 15.012 1.00 71.56 301 ASP A O 1
ATOM 2490 N N . LEU A 1 302 ? -18.784 -7.460 14.088 1.00 61.12 302 LEU A N 1
ATOM 2491 C CA . LEU A 1 302 ? -18.857 -6.029 14.493 1.00 61.12 302 LEU A CA 1
ATOM 2492 C C . LEU A 1 302 ? -20.233 -5.413 14.169 1.00 61.12 302 LEU A C 1
ATOM 2494 O O . LEU A 1 302 ? -20.804 -4.697 14.994 1.00 61.12 302 LEU A O 1
ATOM 2498 N N . TYR A 1 303 ? -20.787 -5.837 13.034 1.00 70.50 303 TYR A N 1
ATOM 2499 C CA . TYR A 1 303 ? -22.150 -5.666 12.540 1.00 70.50 303 TYR A CA 1
ATOM 2500 C C . TYR A 1 303 ? -23.251 -6.239 13.459 1.00 70.50 303 TYR A C 1
ATOM 2502 O O . TYR A 1 303 ? -24.104 -5.502 13.945 1.00 70.50 303 TYR A O 1
ATOM 2510 N N . SER A 1 304 ? -23.284 -7.532 13.766 1.00 78.69 304 SER A N 1
ATOM 2511 C CA . SER A 1 304 ? -24.379 -8.138 14.545 1.00 78.69 304 SER A CA 1
ATOM 2512 C C . SER A 1 304 ? -24.314 -7.893 16.056 1.00 78.69 304 SER A C 1
ATOM 2514 O O . SER A 1 304 ? -25.336 -8.074 16.720 1.00 78.69 304 SER A O 1
ATOM 2516 N N . LEU A 1 305 ? -23.202 -7.399 16.618 1.00 82.50 305 LEU A N 1
ATOM 2517 C CA . LEU A 1 305 ? -23.209 -6.846 17.986 1.00 82.50 305 LEU A CA 1
ATOM 2518 C C . LEU A 1 305 ? -23.809 -5.442 18.019 1.00 82.50 305 LEU A C 1
ATOM 2520 O O . LEU A 1 305 ? -24.617 -5.139 18.901 1.00 82.50 305 LEU A O 1
ATOM 2524 N N . ILE A 1 306 ? -23.487 -4.617 17.019 1.00 59.62 306 ILE A N 1
ATOM 2525 C CA . ILE A 1 306 ? -24.221 -3.383 16.725 1.00 59.62 306 ILE A CA 1
ATOM 2526 C C . ILE A 1 306 ? -25.725 -3.687 16.634 1.00 59.62 306 ILE A C 1
ATOM 2528 O O . ILE A 1 306 ? -26.530 -3.095 17.355 1.00 59.62 306 ILE A O 1
ATOM 2532 N N . HIS A 1 307 ? -26.107 -4.671 15.818 1.00 72.00 307 HIS A N 1
ATOM 2533 C CA . HIS A 1 307 ? -27.501 -4.944 15.464 1.00 72.00 307 HIS A CA 1
ATOM 2534 C C . HIS A 1 307 ? -28.256 -5.893 16.413 1.00 72.00 307 HIS A C 1
ATOM 2536 O O . HIS A 1 307 ? -29.406 -6.245 16.126 1.00 72.00 307 HIS A O 1
ATOM 2542 N N . TYR A 1 308 ? -27.681 -6.284 17.555 1.00 80.69 308 TYR A N 1
ATOM 2543 C CA . TYR A 1 308 ? -28.360 -7.212 18.459 1.00 80.69 308 TYR A CA 1
ATOM 2544 C C . TYR A 1 308 ? -29.587 -6.607 19.163 1.00 80.69 308 TYR A C 1
ATOM 2546 O O . TYR A 1 308 ? -29.524 -5.520 19.747 1.00 80.69 308 TYR A O 1
ATOM 2554 N N . LYS A 1 309 ? -30.699 -7.356 19.176 1.00 75.88 309 LYS A N 1
ATOM 2555 C CA . LYS A 1 309 ? -31.974 -6.967 19.801 1.00 75.88 309 LYS A CA 1
ATOM 2556 C C . LYS A 1 309 ? -32.160 -7.631 21.169 1.00 75.88 309 LYS A C 1
ATOM 2558 O O . LYS A 1 309 ? -32.491 -8.809 21.249 1.00 75.88 309 LYS A O 1
ATOM 2563 N N . CYS A 1 310 ? -31.994 -6.833 22.226 1.00 63.88 310 CYS A N 1
ATOM 2564 C CA . CYS A 1 310 ? -32.247 -7.196 23.628 1.00 63.88 310 CYS A CA 1
ATOM 2565 C C . CYS A 1 310 ? -33.640 -6.779 24.119 1.00 63.88 310 CYS A C 1
ATOM 2567 O O . CYS A 1 310 ? -33.926 -5.562 23.990 1.00 63.88 310 CYS A O 1
#

Radius of gyration: 26.22 Å; Cα contacts (8 Å, |Δi|>4): 913; chains: 1; bounding box: 65×26×77 Å

Foldseek 3Di:
DAQLVLLLVQLVDAAAADFEAEDEECQCDGCEHECYECHHHYECYENYEVWANYYLYDHYYDWFFDECQPTREVEECEYVAHGEYPEYCEYCEDNEYCHYCEYVHYNEYLEALAYVHYNYYLYYLNDHDDPVVSVVVVVVVVVDDVVVSVVSSVVNHVVDDDDDDDEEQEEQEEEEVYECYEPYEHYYVYENYACYENEENYHAPPEYEHYENDDDHAHDDDDYECADEYEPYDDYHVYVHYPPFPDEDLGHGHPCYEDEYSHIRQHNDYCYYSNDHDDDVVSVVVVVSRVVRCVVQPADGNVRSNVGDD

Sequence (310 aa):
MSFIKDFQKLYWASPVVKNWTRQSENCEYGDICVVSKNCFLCFNSSNLENCYYCYSSRKNYDCNGLMFCEHCTMCYECMDCHRCNNSDHCQDCDNCANCQYCYDCKSCNDCFGCASLMHKKHHIFNKKHSKEEYEERLKEIQTWPQEKIEEEFEKVKISKPRCYMHQTKCTNCIGDYVEHSKNCYWIFDSRDCEDSFYIMEACLEHGCKDCADCGPIANSFEQCYDVCFAGYLNNCHHIYWADYISDCDWCTSIWDCRKCFGCIYMKNKEYCILNKKYSEKEYEELTKKYKKELLDAGIQDLYSLIHYKC

Mean predicted aligned error: 9.91 Å

pLDDT: mean 75.34, std 13.85, range [38.66, 97.62]

Secondary structure (DSSP, 8-state):
--HHHHHHHHHTT-------EEEEES---BSSEEEEES-BSBBS-EEEES-BS-BS-BS-BSBS--BSBSS-BS-SSEES-TT-BS-EEEES--S-EEEEEEES-BS-EEEEEEES-BS-EEEETTEE--HHHHHHHHHHHTTS-HHHHHHHHHHHHHTSPPP----BS-BS--EES-BS-BS-EEEES-BS-EEEEEEES--TTT-EEEEEEEE--SS-EEEEEEE---SS-BS-BS-S-------EESS---TT---EET----TT--SEETTEE--HHHHHHHHHHHHHHHHHHT--SHHHHHT---